Protein AF-A0A6G3MHJ4-F1 (afdb_monomer)

Sequence (304 aa):
NLSNKHTENNSSYHHCDAHMFEIYQQKALYDAIDDGGKEDLFKFKSSFAEFDFLAFSKSVQCFAFLINNQPSNLTYLNILPCVHALTTFSERIFYLSQTFLSSHNLTTQKTVSHMNRDPNNYSKIPDLKQLEIHTNILLELMFSLFCHSSIVLINYVKSQNLQILTNQETTSLLWHSCWSHLLKRIVVFVIDFRRHIRLSCMHFIERALRIRDIQVMPMIEWFACFQRILLPMLKLLITNSPPINISELDETKTRSLALVSKLFLQNLSEISKHQCFSELWKTILDIIGKYHSSKSTDVLQEAL

Secondary structure (DSSP, 8-state):
----SSSSSHHHHHHHHHHHHHHHHHHHHHHHHS-TT---TT---S------HHHHHHHHHHHHHHHHS-TTT--HHHHHHHHHHHHHHHHHHHHHHHHHHHHHHHHTSS--------TT-TTSSPPHHHHHHHHHHHHHHHHHHHHHHHHHHHHHHHHTT-TT--HHHHHHHHIIIIIHHHHHHHHHGGG-SSHHHHHHHHHHHHHHTT-HHHHTS-HHHHHHHIIIIIHHHHHHHHH---TT-HHHHHHHHHHHHHHHHHHHHHTHHHHTTSTTHHHHHHHHHHHHHHHHHHHHHHHHHHT-

pLDDT: mean 75.59, std 20.37, range [29.27, 98.31]

InterPro domains:
  IPR056604 GBF1-like, tetratricopeptide repeats domain [PF23325] (179-303)

Structure (mmCIF, N/CA/C/O backbone):
data_AF-A0A6G3MHJ4-F1
#
_entry.id   AF-A0A6G3MHJ4-F1
#
loop_
_atom_site.group_PDB
_atom_site.id
_atom_site.type_symbol
_atom_site.label_atom_id
_atom_site.label_alt_id
_atom_site.label_comp_id
_atom_site.label_asym_id
_atom_site.label_entity_id
_atom_site.label_seq_id
_atom_site.pdbx_PDB_ins_code
_atom_site.Cartn_x
_atom_site.Cartn_y
_atom_site.Cartn_z
_atom_site.occupancy
_atom_site.B_iso_or_equiv
_atom_site.auth_seq_id
_atom_site.auth_comp_id
_atom_site.auth_asym_id
_atom_site.auth_atom_id
_atom_site.pdbx_PDB_model_num
ATOM 1 N N . ASN A 1 1 ? -47.872 26.932 33.500 1.00 39.00 1 ASN A N 1
ATOM 2 C CA . ASN A 1 1 ? -46.432 27.037 33.160 1.00 39.00 1 ASN A CA 1
ATOM 3 C C . ASN A 1 1 ? -45.775 25.671 32.983 1.00 39.00 1 ASN A C 1
ATOM 5 O O . ASN A 1 1 ? -44.793 25.373 33.646 1.00 39.00 1 ASN A O 1
ATOM 9 N N . LEU A 1 2 ? -46.300 24.851 32.071 1.00 39.06 2 LEU A N 1
ATOM 10 C CA . LEU A 1 2 ? -45.687 23.597 31.622 1.00 39.06 2 LEU A CA 1
ATOM 11 C C . LEU A 1 2 ? -45.810 23.561 30.095 1.00 39.06 2 LEU A C 1
ATOM 13 O O . LEU A 1 2 ? -46.722 22.965 29.542 1.00 39.06 2 LEU A O 1
ATOM 17 N N . SER A 1 3 ? -44.943 24.312 29.429 1.00 37.09 3 SER A N 1
ATOM 18 C CA . SER A 1 3 ? -44.670 24.210 27.996 1.00 37.09 3 SER A CA 1
ATOM 19 C C . SER A 1 3 ? -43.341 24.913 27.759 1.00 37.09 3 SER A C 1
ATOM 21 O O . SER A 1 3 ? -43.201 26.050 28.197 1.00 37.09 3 SER A O 1
ATOM 23 N N . ASN A 1 4 ? -42.410 24.234 27.084 1.00 35.16 4 ASN A N 1
ATOM 24 C CA . ASN A 1 4 ? -41.101 24.703 26.581 1.00 35.16 4 ASN A CA 1
ATOM 25 C C . ASN A 1 4 ? -39.872 24.103 27.281 1.00 35.16 4 ASN A C 1
ATOM 27 O O . ASN A 1 4 ? -39.035 24.827 27.809 1.00 35.16 4 ASN A O 1
ATOM 31 N N . LYS A 1 5 ? -39.720 22.772 27.233 1.00 36.56 5 LYS A N 1
ATOM 32 C CA . LYS A 1 5 ? -38.415 22.120 27.479 1.00 36.56 5 LYS A CA 1
ATOM 33 C C . LYS A 1 5 ? -38.054 20.976 26.518 1.00 36.56 5 LYS A C 1
ATOM 35 O O . LYS A 1 5 ? -37.108 20.250 26.789 1.00 36.56 5 LYS A O 1
ATOM 40 N N . HIS A 1 6 ? -38.758 20.817 25.392 1.00 33.91 6 HIS A N 1
ATOM 41 C CA . HIS A 1 6 ? -38.572 19.655 24.505 1.00 33.91 6 HIS A CA 1
ATOM 42 C C . HIS A 1 6 ? -38.017 19.933 23.099 1.00 33.91 6 HIS A C 1
ATOM 44 O O . HIS A 1 6 ? -37.936 19.002 22.307 1.00 33.91 6 HIS A O 1
ATOM 50 N N . THR A 1 7 ? -37.582 21.151 22.767 1.00 34.59 7 THR A N 1
ATOM 51 C CA . THR A 1 7 ? -37.222 21.486 21.372 1.00 34.59 7 THR A CA 1
ATOM 52 C C . THR A 1 7 ? -35.735 21.699 21.079 1.00 34.59 7 THR A C 1
ATOM 54 O O . THR A 1 7 ? -35.387 21.791 19.909 1.00 34.59 7 THR A O 1
ATOM 57 N N . GLU A 1 8 ? -34.834 21.713 22.067 1.00 33.72 8 GLU A N 1
ATOM 58 C CA . GLU A 1 8 ? -33.412 22.038 21.810 1.00 33.72 8 GLU A CA 1
ATOM 59 C C . GLU A 1 8 ? -32.472 20.830 21.658 1.00 33.72 8 GLU A C 1
ATOM 61 O O . GLU A 1 8 ? -31.369 20.986 21.147 1.00 33.72 8 GLU A O 1
ATOM 66 N N . ASN A 1 9 ? -32.905 19.608 21.988 1.00 31.66 9 ASN A N 1
ATOM 67 C CA . ASN A 1 9 ? -32.035 18.426 21.891 1.00 31.66 9 ASN A CA 1
ATOM 68 C C . ASN A 1 9 ? -32.090 17.680 20.546 1.00 31.66 9 ASN A C 1
ATOM 70 O O . ASN A 1 9 ? -31.257 16.811 20.340 1.00 31.66 9 ASN A O 1
ATOM 74 N N . ASN A 1 10 ? -32.996 18.000 19.615 1.00 29.27 10 ASN A N 1
ATOM 75 C CA . ASN A 1 10 ? -33.109 17.256 18.345 1.00 29.27 10 ASN A CA 1
ATOM 76 C C . ASN A 1 10 ? -32.299 17.847 17.174 1.00 29.27 10 ASN A C 1
ATOM 78 O O . ASN A 1 10 ? -32.069 17.144 16.193 1.00 29.27 10 ASN A O 1
ATOM 82 N N . SER A 1 11 ? -31.832 19.101 17.240 1.00 33.72 11 SER A N 1
ATOM 83 C CA . SER A 1 11 ? -31.082 19.708 16.122 1.00 33.72 11 SER A CA 1
ATOM 84 C C . SER A 1 11 ? -29.606 19.286 16.080 1.00 33.72 11 SER A C 1
ATOM 86 O O . SER A 1 11 ? -29.035 19.162 14.999 1.00 33.72 11 SER A O 1
ATOM 88 N N . SER A 1 12 ? -28.999 19.000 17.238 1.00 33.72 12 SER A N 1
ATOM 89 C CA . SER A 1 12 ? -27.602 18.554 17.346 1.00 33.72 12 SER A CA 1
ATOM 90 C C . SER A 1 12 ? -27.390 17.129 16.821 1.00 33.72 12 SER A C 1
ATOM 92 O O . SER A 1 12 ? -26.375 16.878 16.172 1.00 33.72 12 SER A O 1
ATOM 94 N N . TYR A 1 13 ? -28.351 16.221 17.033 1.00 29.53 13 TYR A N 1
ATOM 95 C CA . TYR A 1 13 ? -28.289 14.852 16.503 1.00 29.53 13 TYR A CA 1
ATOM 96 C C . TYR A 1 13 ? -28.436 14.830 14.976 1.00 29.53 13 TYR A C 1
ATOM 98 O O . TYR A 1 13 ? -27.637 14.193 14.296 1.00 29.53 13 TYR A O 1
ATOM 106 N N . HIS A 1 14 ? -29.365 15.616 14.417 1.00 33.41 14 HIS A N 1
ATOM 107 C CA . HIS A 1 14 ? -29.540 15.708 12.963 1.00 33.41 14 HIS A CA 1
ATOM 108 C C . HIS A 1 14 ? -28.345 16.339 12.227 1.00 33.41 14 HIS A C 1
ATOM 110 O O . HIS A 1 14 ? -28.104 16.013 11.067 1.00 33.41 14 HIS A O 1
ATOM 116 N N . HIS A 1 15 ? -27.576 17.218 12.877 1.00 34.91 15 HIS A N 1
ATOM 117 C CA . HIS A 1 15 ? -26.395 17.836 12.266 1.00 34.91 15 HIS A CA 1
ATOM 118 C C . HIS A 1 15 ? -25.150 16.927 12.315 1.00 34.91 15 HIS A C 1
ATOM 120 O O . HIS A 1 15 ? -24.386 16.884 11.351 1.00 34.91 15 HIS A O 1
ATOM 126 N N . CYS A 1 16 ? -24.983 16.140 13.389 1.00 36.53 16 CYS A N 1
ATOM 127 C CA . CYS A 1 16 ? -23.972 15.074 13.464 1.00 36.53 16 CYS A CA 1
ATOM 128 C C . CYS A 1 16 ? -24.221 13.973 12.423 1.00 36.53 16 CYS A C 1
ATOM 130 O O . CYS A 1 16 ? -23.279 13.543 11.754 1.00 36.53 16 CYS A O 1
ATOM 132 N N . ASP A 1 17 ? -25.483 13.577 12.235 1.00 42.19 17 ASP A N 1
ATOM 133 C CA . ASP A 1 17 ? -25.868 12.630 11.188 1.00 42.19 17 ASP A CA 1
ATOM 134 C C . ASP A 1 17 ? -25.562 13.178 9.791 1.00 42.19 17 ASP A C 1
ATOM 136 O O . ASP A 1 17 ? -25.073 12.429 8.958 1.00 42.19 17 ASP A O 1
ATOM 140 N N . ALA A 1 18 ? -25.760 14.475 9.529 1.00 44.66 18 ALA A N 1
ATOM 141 C CA . ALA A 1 18 ? -25.489 15.080 8.221 1.00 44.66 18 ALA A CA 1
ATOM 142 C C . ALA A 1 18 ? -23.992 15.115 7.844 1.00 44.66 18 ALA A C 1
ATOM 144 O O . ALA A 1 18 ? -23.651 14.874 6.688 1.00 44.66 18 ALA A O 1
ATOM 145 N N . HIS A 1 19 ? -23.084 15.365 8.795 1.00 46.72 19 HIS A N 1
ATOM 146 C CA . HIS A 1 19 ? -21.638 15.398 8.523 1.00 46.72 19 HIS A CA 1
ATOM 147 C C . HIS A 1 19 ? -20.991 14.009 8.506 1.00 46.72 19 HIS A C 1
ATOM 149 O O . HIS A 1 19 ? -20.116 13.741 7.680 1.00 46.72 19 HIS A O 1
ATOM 155 N N . MET A 1 20 ? -21.455 13.086 9.355 1.00 45.41 20 MET A N 1
ATOM 156 C CA . MET A 1 20 ? -21.118 11.671 9.186 1.00 45.41 20 MET A CA 1
ATOM 157 C C . MET A 1 20 ? -21.678 11.150 7.864 1.00 45.41 20 MET A C 1
ATOM 159 O O . MET A 1 20 ? -20.984 10.419 7.170 1.00 45.41 20 MET A O 1
ATOM 163 N N . PHE A 1 21 ? -22.871 11.585 7.456 1.00 45.31 21 PHE A N 1
ATOM 164 C CA . PHE A 1 21 ? -23.426 11.315 6.135 1.00 45.31 21 PHE A CA 1
ATOM 165 C C . PHE A 1 21 ? -22.598 11.944 5.010 1.00 45.31 21 PHE A C 1
ATOM 167 O O . PHE A 1 21 ? -22.461 11.298 3.987 1.00 45.31 21 PHE A O 1
ATOM 174 N N . GLU A 1 22 ? -21.964 13.110 5.178 1.00 50.81 22 GLU A N 1
ATOM 175 C CA . GLU A 1 22 ? -20.986 13.643 4.210 1.00 50.81 22 GLU A CA 1
ATOM 176 C C . GLU A 1 22 ? -19.711 12.797 4.134 1.00 50.81 22 GLU A C 1
ATOM 178 O O . GLU A 1 22 ? -19.238 12.524 3.037 1.00 50.81 22 GLU A O 1
ATOM 183 N N . ILE A 1 23 ? -19.164 12.328 5.260 1.00 50.03 23 ILE A N 1
ATOM 184 C CA . ILE A 1 23 ? -18.010 11.409 5.262 1.00 50.03 23 ILE A CA 1
ATOM 185 C C . ILE A 1 23 ? -18.396 10.062 4.651 1.00 50.03 23 ILE A C 1
ATOM 187 O O . ILE A 1 23 ? -17.632 9.507 3.866 1.00 50.03 23 ILE A O 1
ATOM 191 N N . TYR A 1 24 ? -19.583 9.547 4.967 1.00 46.41 24 TYR A N 1
ATOM 192 C CA . TYR A 1 24 ? -20.130 8.330 4.379 1.00 46.41 24 TYR A CA 1
ATOM 193 C C . TYR A 1 24 ? -20.544 8.522 2.918 1.00 46.41 24 TYR A C 1
ATOM 195 O O . TYR A 1 24 ? -20.458 7.562 2.168 1.00 46.41 24 TYR A O 1
ATOM 203 N N . GLN A 1 25 ? -20.929 9.723 2.478 1.00 48.75 25 GLN A N 1
ATOM 204 C CA . GLN A 1 25 ? -21.186 10.055 1.074 1.00 48.75 25 GLN A CA 1
ATOM 205 C C . GLN A 1 25 ? -19.888 10.221 0.301 1.00 48.75 25 GLN A C 1
ATOM 207 O O . GLN A 1 25 ? -19.806 9.744 -0.819 1.00 48.75 25 GLN A O 1
ATOM 212 N N . GLN A 1 26 ? -18.866 10.855 0.877 1.00 45.91 26 GLN A N 1
ATOM 213 C CA . GLN A 1 26 ? -17.534 10.905 0.284 1.00 45.91 26 GLN A CA 1
ATOM 214 C C . GLN A 1 26 ? -16.958 9.495 0.208 1.00 45.91 26 GLN A C 1
ATOM 216 O O . GLN A 1 26 ? -16.475 9.107 -0.846 1.00 45.91 26 GLN A O 1
ATOM 221 N N . LYS A 1 27 ? -17.102 8.690 1.267 1.00 49.12 27 LYS A N 1
ATOM 222 C CA . LYS A 1 27 ? -16.805 7.256 1.249 1.00 49.12 27 LYS A CA 1
ATOM 223 C C . LYS A 1 27 ? -17.620 6.532 0.179 1.00 49.12 27 LYS A C 1
ATOM 225 O O . LYS A 1 27 ? -17.023 5.805 -0.583 1.00 49.12 27 LYS A O 1
ATOM 230 N N . ALA A 1 28 ? -18.927 6.753 0.058 1.00 44.00 28 ALA A N 1
ATOM 231 C CA . ALA A 1 28 ? -19.766 6.113 -0.957 1.00 44.00 28 ALA A CA 1
ATOM 232 C C . ALA A 1 28 ? -19.414 6.568 -2.381 1.00 44.00 28 ALA A C 1
ATOM 234 O O . ALA A 1 28 ? -19.513 5.781 -3.310 1.00 44.00 28 ALA A O 1
ATOM 235 N N . LEU A 1 29 ? -18.969 7.813 -2.559 1.00 42.59 29 LEU A N 1
ATOM 236 C CA . LEU A 1 29 ? -18.428 8.331 -3.812 1.00 42.59 29 LEU A CA 1
ATOM 237 C C . LEU A 1 29 ? -17.083 7.660 -4.125 1.00 42.59 29 LEU A C 1
ATOM 239 O O . LEU A 1 29 ? -16.838 7.307 -5.271 1.00 42.59 29 LEU A O 1
ATOM 243 N N . TYR A 1 30 ? -16.240 7.428 -3.114 1.00 46.59 30 TYR A N 1
ATOM 244 C CA . TYR A 1 30 ? -14.980 6.695 -3.250 1.00 46.59 30 TYR A CA 1
ATOM 245 C C . TYR A 1 30 ? -15.184 5.199 -3.498 1.00 46.59 30 TYR A C 1
ATOM 247 O O . TYR A 1 30 ? -14.573 4.675 -4.418 1.00 46.59 30 TYR A O 1
ATOM 255 N N . ASP A 1 31 ? -16.101 4.552 -2.785 1.00 42.88 31 ASP A N 1
ATOM 256 C CA . ASP A 1 31 ? -16.540 3.166 -2.970 1.00 42.88 31 ASP A CA 1
ATOM 257 C C . ASP A 1 31 ? -17.319 2.988 -4.297 1.00 42.88 31 ASP A C 1
ATOM 259 O O . ASP A 1 31 ? -17.436 1.877 -4.803 1.00 42.88 31 ASP A O 1
ATOM 263 N N . ALA A 1 32 ? -17.865 4.063 -4.885 1.00 39.94 32 ALA A N 1
ATOM 264 C CA . ALA A 1 32 ? -18.464 4.058 -6.227 1.00 39.94 32 ALA A CA 1
ATOM 265 C C . ALA A 1 32 ? -17.434 4.303 -7.344 1.00 39.94 32 ALA A C 1
ATOM 267 O O . ALA A 1 32 ? -17.670 3.920 -8.489 1.00 39.94 32 ALA A O 1
ATOM 268 N N . ILE A 1 33 ? -16.303 4.946 -7.031 1.00 43.47 33 ILE A N 1
ATOM 269 C CA . ILE A 1 33 ? -15.146 5.085 -7.929 1.00 43.47 33 ILE A CA 1
ATOM 270 C C . ILE A 1 33 ? -14.263 3.823 -7.872 1.00 43.47 33 ILE A C 1
ATOM 272 O O . ILE A 1 33 ? -13.674 3.447 -8.888 1.00 43.47 33 ILE A O 1
ATOM 276 N N . ASP A 1 34 ? -14.178 3.169 -6.711 1.00 46.34 34 ASP A N 1
ATOM 277 C CA . ASP A 1 34 ? -13.537 1.871 -6.484 1.00 46.34 34 ASP A CA 1
ATOM 278 C C . ASP A 1 34 ? -14.581 0.765 -6.717 1.00 46.34 34 ASP A C 1
ATOM 280 O O . ASP A 1 34 ? -15.221 0.316 -5.774 1.00 46.34 34 ASP A O 1
ATOM 284 N N . ASP A 1 35 ? -14.801 0.390 -7.992 1.00 41.59 35 ASP A N 1
ATOM 285 C CA . ASP A 1 35 ? -15.712 -0.679 -8.460 1.00 41.59 35 ASP A CA 1
ATOM 286 C C . ASP A 1 35 ? -15.908 -1.776 -7.393 1.00 41.59 35 ASP A C 1
ATOM 288 O O . ASP A 1 35 ? -15.064 -2.661 -7.214 1.00 41.59 35 ASP A O 1
ATOM 292 N N . GLY A 1 36 ? -17.033 -1.700 -6.680 1.00 37.16 36 GLY A N 1
ATOM 293 C CA . GLY A 1 36 ? -17.287 -2.458 -5.465 1.00 37.16 36 GLY A CA 1
ATOM 294 C C . GLY A 1 36 ? -16.831 -3.921 -5.490 1.00 37.16 36 GLY A C 1
ATOM 295 O O . GLY A 1 36 ? -17.191 -4.721 -6.354 1.00 37.16 36 GLY A O 1
ATOM 296 N N . GLY A 1 37 ? -16.090 -4.300 -4.450 1.00 42.91 37 GLY A N 1
ATOM 297 C CA . GLY A 1 37 ? -16.089 -5.657 -3.902 1.00 42.91 37 GLY A CA 1
ATOM 298 C C . GLY A 1 37 ? -15.377 -6.761 -4.693 1.00 42.91 37 GLY A C 1
ATOM 299 O O . GLY A 1 37 ? -15.313 -7.882 -4.187 1.00 42.91 37 GLY A O 1
ATOM 300 N N . LYS A 1 38 ? -14.800 -6.494 -5.871 1.00 42.28 38 LYS A N 1
ATOM 301 C CA . LYS A 1 38 ? -13.937 -7.451 -6.592 1.00 42.28 38 LYS A CA 1
ATOM 302 C C . LYS A 1 38 ? -12.610 -6.799 -6.955 1.00 42.28 38 LYS A C 1
ATOM 304 O O . LYS A 1 38 ? -12.382 -6.345 -8.069 1.00 42.28 38 LYS A O 1
ATOM 309 N N . GLU A 1 39 ? -11.754 -6.753 -5.947 1.00 48.72 39 GLU A N 1
ATOM 310 C CA . GLU A 1 39 ? -10.430 -6.155 -5.993 1.00 48.72 39 GLU A CA 1
ATOM 311 C C . GLU A 1 39 ? -9.452 -6.984 -6.832 1.00 48.72 39 GLU A C 1
ATOM 313 O O . GLU A 1 39 ? -8.799 -7.901 -6.334 1.00 48.72 39 GLU A O 1
ATOM 318 N N . ASP A 1 40 ? -9.296 -6.619 -8.101 1.00 56.78 40 ASP A N 1
ATOM 319 C CA . ASP A 1 40 ? -8.023 -6.835 -8.777 1.00 56.78 40 ASP A CA 1
ATOM 320 C C . ASP A 1 40 ? -7.117 -5.655 -8.424 1.00 56.78 40 ASP A C 1
ATOM 322 O O . ASP A 1 40 ? -7.283 -4.550 -8.942 1.00 56.78 40 ASP A O 1
ATOM 326 N N . LEU A 1 41 ? -6.119 -5.904 -7.569 1.00 58.00 41 LEU A N 1
ATOM 327 C CA . LEU A 1 41 ? -5.043 -4.966 -7.196 1.00 58.00 41 LEU A CA 1
ATOM 328 C C . LEU A 1 41 ? -4.354 -4.318 -8.430 1.00 58.00 41 LEU A C 1
ATOM 330 O O . LEU A 1 41 ? -3.656 -3.313 -8.306 1.00 58.00 41 LEU A O 1
ATOM 334 N N . PHE A 1 42 ? -4.584 -4.885 -9.623 1.00 58.28 42 PHE A N 1
ATOM 335 C CA . PHE A 1 42 ? -3.998 -4.532 -10.916 1.00 58.28 42 PHE A CA 1
ATOM 336 C C . PHE A 1 42 ? -5.017 -4.146 -11.992 1.00 58.28 42 PHE A C 1
ATOM 338 O O . PHE A 1 42 ? -4.658 -4.124 -13.170 1.00 58.28 42 PHE A O 1
ATOM 345 N N . LYS A 1 43 ? -6.278 -3.846 -11.656 1.00 59.88 43 LYS A N 1
ATOM 346 C CA . LYS A 1 43 ? -7.201 -3.274 -12.648 1.00 59.88 43 LYS A CA 1
ATOM 347 C C . LYS A 1 43 ? -6.823 -1.810 -12.889 1.00 59.88 43 LYS A C 1
ATOM 349 O O . LYS A 1 43 ? -7.414 -0.891 -12.333 1.00 59.88 43 LYS A O 1
ATOM 354 N N . PHE A 1 44 ? -5.784 -1.608 -13.693 1.00 62.91 44 PHE A N 1
ATOM 355 C CA . PHE A 1 44 ? -5.381 -0.295 -14.175 1.00 62.91 44 PHE A CA 1
ATOM 356 C C . PHE A 1 44 ? -6.402 0.199 -15.199 1.00 62.91 44 PHE A C 1
ATOM 358 O O . PHE A 1 44 ? -6.874 -0.578 -16.036 1.00 62.91 44 PHE A O 1
ATOM 365 N N . LYS A 1 45 ? -6.726 1.494 -15.183 1.00 62.88 45 LYS A N 1
ATOM 366 C CA . LYS A 1 45 ? -7.518 2.094 -16.262 1.00 62.88 45 LYS A CA 1
ATOM 367 C C . LYS A 1 45 ? -6.757 1.914 -17.579 1.00 62.88 45 LYS A C 1
ATOM 369 O O . LYS A 1 45 ? -5.662 2.434 -17.760 1.00 62.88 45 LYS A O 1
ATOM 374 N N . SER A 1 46 ? -7.342 1.164 -18.512 1.00 52.62 46 SER A N 1
ATOM 375 C CA . SER A 1 46 ? -6.741 0.859 -19.821 1.00 52.62 46 SER A CA 1
ATOM 376 C C . SER A 1 46 ? -6.649 2.081 -20.739 1.00 52.62 46 SER A C 1
ATOM 378 O O . SER A 1 46 ? -5.837 2.110 -21.660 1.00 52.62 46 SER A O 1
ATOM 380 N N . SER A 1 47 ? -7.455 3.108 -20.467 1.00 52.62 47 SER A N 1
ATOM 381 C CA . SER A 1 47 ? -7.472 4.374 -21.187 1.00 52.62 47 SER A CA 1
ATOM 382 C C . SER A 1 47 ? -7.262 5.516 -20.207 1.00 52.62 47 SER A C 1
ATOM 384 O O . SER A 1 47 ? -8.132 5.834 -19.396 1.00 52.62 47 SER A O 1
ATOM 386 N N . PHE A 1 48 ? -6.108 6.158 -20.314 1.00 59.34 48 PHE A N 1
ATOM 387 C CA . PHE A 1 48 ? -5.872 7.456 -19.707 1.00 59.34 48 PHE A CA 1
ATOM 388 C C . PHE A 1 48 ? -5.937 8.508 -20.812 1.00 59.34 48 PHE A C 1
ATOM 390 O O . PHE A 1 48 ? -5.429 8.276 -21.910 1.00 59.34 48 PHE A O 1
ATOM 397 N N . ALA A 1 49 ? -6.523 9.665 -20.504 1.00 59.47 49 ALA A N 1
ATOM 398 C CA . ALA A 1 49 ? -6.423 10.849 -21.353 1.00 59.47 49 ALA A CA 1
ATOM 399 C C . ALA A 1 49 ? -4.947 11.229 -21.609 1.00 59.47 49 ALA A C 1
ATOM 401 O O . ALA A 1 49 ? -4.027 10.673 -20.988 1.00 59.47 49 ALA A O 1
ATOM 402 N N . GLU A 1 50 ? -4.719 12.180 -22.522 1.00 67.12 50 GLU A N 1
ATOM 403 C CA . GLU A 1 50 ? -3.386 12.740 -22.764 1.00 67.12 50 GLU A CA 1
ATOM 404 C C . GLU A 1 50 ? -2.688 13.061 -21.435 1.00 67.12 50 GLU A C 1
ATOM 406 O O . GLU A 1 50 ? -3.236 13.739 -20.566 1.00 67.12 50 GLU A O 1
ATOM 411 N N . PHE A 1 51 ? -1.490 12.505 -21.250 1.00 77.12 51 PHE A N 1
ATOM 412 C CA . PHE A 1 51 ? -0.732 12.687 -20.022 1.00 77.12 51 PHE A CA 1
ATOM 413 C C . PHE A 1 51 ? 0.220 13.859 -20.173 1.00 77.12 51 PHE A C 1
ATOM 415 O O . PHE A 1 51 ? 1.228 13.769 -20.873 1.00 77.12 51 PHE A O 1
ATOM 422 N N . ASP A 1 52 ? -0.110 14.947 -19.490 1.00 85.56 52 ASP A N 1
ATOM 423 C CA . ASP A 1 52 ? 0.775 16.089 -19.338 1.00 85.56 52 ASP A CA 1
ATOM 424 C C . ASP A 1 52 ? 1.710 15.855 -18.144 1.00 85.56 52 ASP A C 1
ATOM 426 O O . ASP A 1 52 ? 1.332 16.014 -16.978 1.00 85.56 52 ASP A O 1
ATOM 430 N N . PHE A 1 53 ? 2.949 15.456 -18.444 1.00 87.25 53 PHE A N 1
ATOM 431 C CA . PHE A 1 53 ? 3.958 15.212 -17.418 1.00 87.25 53 PHE A CA 1
ATOM 432 C C . PHE A 1 53 ? 4.352 16.482 -16.653 1.00 87.25 53 PHE A C 1
ATOM 434 O O . PHE A 1 53 ? 4.680 16.404 -15.468 1.00 87.25 53 PHE A O 1
ATOM 441 N N . LEU A 1 54 ? 4.305 17.655 -17.292 1.00 87.50 54 LEU A N 1
ATOM 442 C CA . LEU A 1 54 ? 4.644 18.913 -16.633 1.00 87.50 54 LEU A CA 1
ATOM 443 C C . LEU A 1 54 ? 3.566 19.285 -15.615 1.00 87.50 54 LEU A C 1
ATOM 445 O O . LEU A 1 54 ? 3.899 19.600 -14.469 1.00 87.50 54 LEU A O 1
ATOM 449 N N . ALA A 1 55 ? 2.292 19.193 -16.005 1.00 89.00 55 ALA A N 1
ATOM 450 C CA . ALA A 1 55 ? 1.173 19.396 -15.090 1.00 89.00 55 ALA A CA 1
ATOM 451 C C . ALA A 1 55 ? 1.239 18.405 -13.919 1.00 89.00 55 ALA A C 1
ATOM 453 O O . ALA A 1 55 ? 1.190 18.821 -12.764 1.00 89.00 55 ALA A O 1
ATOM 454 N N . PHE A 1 56 ? 1.470 17.120 -14.206 1.00 91.25 56 PHE A N 1
ATOM 455 C CA . PHE A 1 56 ? 1.679 16.089 -13.191 1.00 91.25 56 PHE A CA 1
ATOM 456 C C . PHE A 1 56 ? 2.819 16.442 -12.223 1.00 91.25 56 PHE A C 1
ATOM 458 O O . PHE A 1 56 ? 2.626 16.424 -11.007 1.00 91.25 56 PHE A O 1
ATOM 465 N N . SER A 1 57 ? 3.995 16.810 -12.739 1.00 91.44 57 SER A N 1
ATOM 466 C CA . SER A 1 57 ? 5.164 17.155 -11.923 1.00 91.44 57 SER A CA 1
ATOM 467 C C . SER A 1 57 ? 4.878 18.343 -11.001 1.00 91.44 57 SER A C 1
ATOM 469 O O . SER A 1 57 ? 5.200 18.313 -9.810 1.00 91.44 57 SER A O 1
ATOM 471 N N . LYS A 1 58 ? 4.194 19.370 -11.520 1.00 91.44 58 LYS A N 1
ATOM 472 C CA . LYS A 1 58 ? 3.753 20.526 -10.732 1.00 91.44 58 LYS A CA 1
ATOM 473 C C . LYS A 1 58 ? 2.723 20.143 -9.673 1.00 91.44 58 LYS A C 1
ATOM 475 O O . LYS A 1 58 ? 2.863 20.570 -8.530 1.00 91.44 58 LYS A O 1
ATOM 480 N N . SER A 1 59 ? 1.754 19.289 -9.995 1.00 93.88 59 SER A N 1
ATOM 481 C CA . SER A 1 59 ? 0.791 18.787 -9.011 1.00 93.88 59 SER A CA 1
ATOM 482 C C . SER A 1 59 ? 1.474 18.003 -7.888 1.00 93.88 59 SER A C 1
ATOM 484 O O . SER A 1 59 ? 1.154 18.213 -6.721 1.00 93.88 59 SER A O 1
ATOM 486 N N . VAL A 1 60 ? 2.456 17.152 -8.204 1.00 94.00 60 VAL A N 1
ATOM 487 C CA . VAL A 1 60 ? 3.234 16.409 -7.196 1.00 94.00 60 VAL A CA 1
ATOM 488 C C . VAL A 1 60 ? 3.993 17.361 -6.262 1.00 94.00 60 VAL A C 1
ATOM 490 O O . VAL A 1 60 ? 3.998 17.147 -5.050 1.00 94.00 60 VAL A O 1
ATOM 493 N N . GLN A 1 61 ? 4.565 18.452 -6.784 1.00 90.94 61 GLN A N 1
ATOM 494 C CA . GLN A 1 61 ? 5.200 19.493 -5.961 1.00 90.94 61 GLN A CA 1
ATOM 495 C C . GLN A 1 61 ? 4.196 20.176 -5.019 1.00 90.94 61 GLN A C 1
ATOM 497 O O . GLN A 1 61 ? 4.509 20.403 -3.849 1.00 90.94 61 GLN A O 1
ATOM 502 N N . CYS A 1 62 ? 2.977 20.458 -5.490 1.00 92.00 62 CYS A N 1
ATOM 503 C CA . CYS A 1 62 ? 1.911 20.999 -4.646 1.00 92.00 62 CYS A CA 1
ATOM 504 C C . CYS A 1 62 ? 1.529 20.031 -3.517 1.00 92.00 62 CYS A C 1
ATOM 506 O O . CYS A 1 62 ? 1.394 20.462 -2.373 1.00 92.00 62 CYS A O 1
ATOM 508 N N . PHE A 1 63 ? 1.414 18.729 -3.802 1.00 94.06 63 PHE A N 1
ATOM 509 C CA . PHE A 1 63 ? 1.152 17.724 -2.767 1.00 94.06 63 PHE A CA 1
ATOM 510 C C . PHE A 1 63 ? 2.301 17.600 -1.769 1.00 94.06 63 PHE A C 1
ATOM 512 O O . PHE A 1 63 ? 2.048 17.477 -0.574 1.00 94.06 63 PHE A O 1
ATOM 519 N N . ALA A 1 64 ? 3.554 17.701 -2.216 1.00 92.62 64 ALA A N 1
ATOM 520 C CA . ALA A 1 64 ? 4.696 17.725 -1.308 1.00 92.62 64 ALA A CA 1
ATOM 521 C C . ALA A 1 64 ? 4.643 18.911 -0.343 1.00 92.62 64 ALA A C 1
ATOM 523 O O . ALA A 1 64 ? 4.846 18.735 0.857 1.00 92.62 64 ALA A O 1
ATOM 524 N N . PHE A 1 65 ? 4.284 20.095 -0.838 1.00 90.31 65 PHE A N 1
ATOM 525 C CA . PHE A 1 65 ? 4.072 21.257 0.018 1.00 90.31 65 PHE A CA 1
ATOM 526 C C . PHE A 1 65 ? 2.902 21.056 0.998 1.00 90.31 65 PHE A C 1
ATOM 528 O O . PHE A 1 65 ? 3.029 21.355 2.185 1.00 90.31 65 PHE A O 1
ATOM 535 N N . LEU A 1 66 ? 1.779 20.523 0.512 1.00 91.06 66 LEU A N 1
ATOM 536 C CA . LEU A 1 66 ? 0.565 20.287 1.296 1.00 91.06 66 LEU A CA 1
ATOM 537 C C . LEU A 1 66 ? 0.779 19.266 2.424 1.00 91.06 66 LEU A C 1
ATOM 539 O O . LEU A 1 66 ? 0.291 19.473 3.530 1.00 91.06 66 LEU A O 1
ATOM 543 N N . ILE A 1 67 ? 1.502 18.180 2.143 1.00 91.00 67 ILE A N 1
ATOM 544 C CA . ILE A 1 67 ? 1.617 17.022 3.038 1.00 91.00 67 ILE A CA 1
ATOM 545 C C . ILE A 1 67 ? 2.831 17.135 3.970 1.00 91.00 67 ILE A C 1
ATOM 547 O O . ILE A 1 67 ? 2.731 16.741 5.129 1.00 91.00 67 ILE A O 1
ATOM 551 N N . ASN A 1 68 ? 3.971 17.660 3.499 1.00 86.62 68 ASN A N 1
ATOM 552 C CA . ASN A 1 68 ? 5.227 17.601 4.260 1.00 86.62 68 ASN A CA 1
ATOM 553 C C . ASN A 1 68 ? 5.596 18.904 4.983 1.00 86.62 68 ASN A C 1
ATOM 555 O O . ASN A 1 68 ? 6.315 18.843 5.977 1.00 86.62 68 ASN A O 1
ATOM 559 N N . ASN A 1 69 ? 5.147 20.076 4.516 1.00 71.50 69 ASN A N 1
ATOM 560 C CA . ASN A 1 69 ? 5.707 21.339 5.013 1.00 71.50 69 ASN A CA 1
ATOM 561 C C . ASN A 1 69 ? 4.970 21.943 6.218 1.00 71.50 69 ASN A C 1
ATOM 563 O O . ASN A 1 69 ? 5.622 22.645 6.988 1.00 71.50 69 ASN A O 1
ATOM 567 N N . GLN A 1 70 ? 3.667 21.689 6.424 1.00 69.00 70 GLN A N 1
ATOM 568 C CA . GLN A 1 70 ? 2.960 22.117 7.645 1.00 69.00 70 GLN A CA 1
ATOM 569 C C . GLN A 1 70 ? 1.793 21.193 8.038 1.00 69.00 70 GLN A C 1
ATOM 571 O O . GLN A 1 70 ? 0.940 20.906 7.196 1.00 69.00 70 GLN A O 1
ATOM 576 N N . PRO A 1 71 ? 1.662 20.819 9.328 1.00 64.81 71 PRO A N 1
ATOM 577 C CA . PRO A 1 71 ? 0.563 19.975 9.805 1.00 64.81 71 PRO A CA 1
ATOM 578 C C . PRO A 1 71 ? -0.817 20.650 9.717 1.00 64.81 71 PRO A C 1
ATOM 580 O O . PRO A 1 71 ? -1.825 19.955 9.712 1.00 64.81 71 PRO A O 1
ATOM 583 N N . SER A 1 72 ? -0.882 21.984 9.620 1.00 74.25 72 SER A N 1
ATOM 584 C CA . SER A 1 72 ? -2.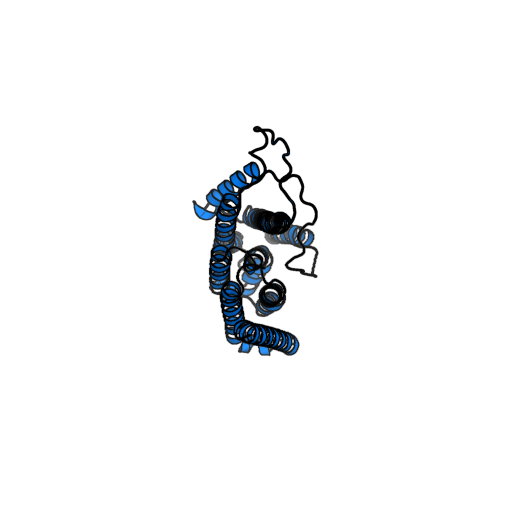129 22.746 9.438 1.00 74.25 72 SER A CA 1
ATOM 585 C C . SER A 1 72 ? -2.696 22.681 8.021 1.00 74.25 72 SER A C 1
ATOM 587 O O . SER A 1 72 ? -3.874 22.971 7.826 1.00 74.25 72 SER A O 1
ATOM 589 N N . ASN A 1 73 ? -1.874 22.334 7.028 1.00 84.88 73 ASN A N 1
ATOM 590 C CA . ASN A 1 73 ? -2.304 22.339 5.632 1.00 84.88 73 ASN A CA 1
ATOM 591 C C . ASN A 1 73 ? -3.161 21.111 5.305 1.00 84.88 73 ASN A C 1
ATOM 593 O O . ASN A 1 73 ? -4.047 21.183 4.452 1.00 84.88 73 ASN A O 1
ATOM 597 N N . LEU A 1 74 ? -2.928 19.990 5.990 1.00 88.88 74 LEU A N 1
ATOM 598 C CA . LEU A 1 74 ? -3.729 18.784 5.841 1.00 88.88 74 LEU A CA 1
ATOM 599 C C . LEU A 1 74 ? -4.928 18.832 6.798 1.00 88.88 74 LEU A C 1
ATOM 601 O O . LEU A 1 74 ? -4.778 18.924 8.013 1.00 88.88 74 LEU A O 1
ATOM 605 N N . THR A 1 75 ? -6.131 18.760 6.240 1.00 88.19 75 THR A N 1
ATOM 606 C CA . THR A 1 75 ? -7.401 18.859 6.969 1.00 88.19 75 THR A CA 1
ATOM 607 C C . THR A 1 75 ? -8.332 17.721 6.562 1.00 88.19 75 THR A C 1
ATOM 609 O O . THR A 1 75 ? -8.121 17.050 5.552 1.00 88.19 75 THR A O 1
ATOM 612 N N . TYR A 1 76 ? -9.403 17.502 7.325 1.00 84.00 76 TYR A N 1
ATOM 613 C CA . TYR A 1 76 ? -10.397 16.477 6.986 1.00 84.00 76 TYR A CA 1
ATOM 614 C C . TYR A 1 76 ? -11.058 16.718 5.613 1.00 84.00 76 TYR A C 1
ATOM 616 O O . TYR A 1 76 ? -11.461 15.763 4.959 1.00 84.00 76 TYR A O 1
ATOM 624 N N . LEU A 1 77 ? -11.109 17.975 5.150 1.00 85.06 77 LEU A N 1
ATOM 625 C CA . LEU A 1 77 ? -11.701 18.357 3.865 1.00 85.06 77 LEU A CA 1
ATOM 626 C C . LEU A 1 77 ? -10.842 17.955 2.664 1.00 85.06 77 LEU A C 1
ATOM 628 O O . LEU A 1 77 ? -11.374 17.697 1.588 1.00 85.06 77 LEU A O 1
ATOM 632 N N . ASN A 1 78 ? -9.516 17.933 2.820 1.00 89.56 78 ASN A N 1
ATOM 633 C CA . ASN A 1 78 ? -8.603 17.683 1.705 1.00 89.56 78 ASN A CA 1
ATOM 634 C C . ASN A 1 78 ? -7.925 16.313 1.759 1.00 89.56 78 ASN A C 1
ATOM 636 O O . ASN A 1 78 ? -7.343 15.901 0.757 1.00 89.56 78 ASN A O 1
ATOM 640 N N . ILE A 1 79 ? -8.041 15.574 2.866 1.00 88.56 79 ILE 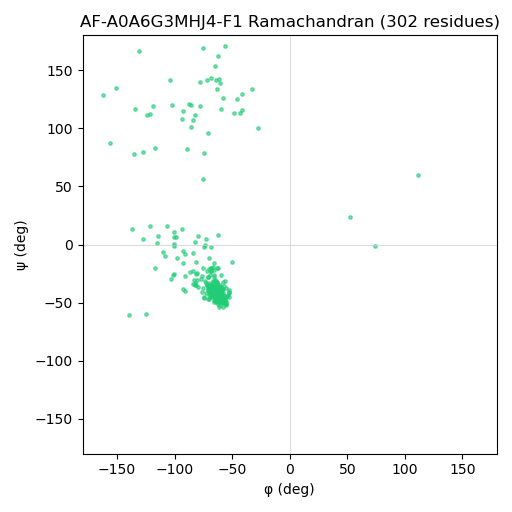A N 1
ATOM 641 C CA . ILE A 1 79 ? -7.338 14.304 3.016 1.00 88.56 79 ILE A CA 1
ATOM 642 C C . ILE A 1 79 ? -7.779 13.247 2.001 1.00 88.56 79 ILE A C 1
ATOM 644 O O . ILE A 1 79 ? -6.929 12.664 1.332 1.00 88.56 79 ILE A O 1
ATOM 648 N N . LEU A 1 80 ? -9.086 13.036 1.823 1.00 87.75 80 LEU A N 1
ATOM 649 C CA . LEU A 1 80 ? -9.587 12.046 0.868 1.00 87.75 80 LEU A CA 1
ATOM 650 C C . LEU A 1 80 ? -9.306 12.456 -0.589 1.00 87.75 80 LEU A C 1
ATOM 652 O O . LEU A 1 80 ? -8.791 11.623 -1.336 1.00 87.75 80 LEU A O 1
ATOM 656 N N . PRO A 1 81 ? -9.507 13.729 -1.000 1.00 89.19 81 PRO A N 1
ATOM 657 C CA . PRO A 1 81 ? -9.015 14.212 -2.293 1.00 89.19 81 PRO A CA 1
ATOM 658 C C . PRO A 1 81 ? -7.517 13.966 -2.526 1.00 89.19 81 PRO A C 1
ATOM 660 O O . PRO A 1 81 ? -7.124 13.587 -3.629 1.00 89.19 81 PRO A O 1
ATOM 663 N N . CYS A 1 82 ? -6.670 14.125 -1.500 1.00 92.75 82 CYS A N 1
ATOM 664 C CA . CYS A 1 82 ? -5.242 13.807 -1.605 1.00 92.75 82 CYS A CA 1
ATOM 665 C C . CYS A 1 82 ? -5.005 12.309 -1.821 1.00 92.75 82 CYS A C 1
ATOM 667 O O . CYS A 1 82 ? -4.198 11.944 -2.675 1.00 92.75 82 CYS A O 1
ATOM 669 N N . VAL A 1 83 ? -5.716 11.440 -1.091 1.00 91.50 83 VAL A N 1
ATOM 670 C CA . VAL A 1 83 ? -5.645 9.982 -1.287 1.00 91.50 83 VAL A CA 1
ATOM 671 C C . VAL A 1 83 ? -6.000 9.639 -2.732 1.00 91.50 83 VAL A C 1
ATOM 673 O O . VAL A 1 83 ? -5.251 8.932 -3.405 1.00 91.50 83 VAL A O 1
ATOM 676 N N . HIS A 1 84 ? -7.091 10.189 -3.258 1.00 88.12 84 HIS A N 1
ATOM 677 C CA . HIS A 1 84 ? -7.513 9.947 -4.635 1.00 88.12 84 HIS A CA 1
ATOM 678 C C . HIS A 1 84 ? -6.493 10.408 -5.678 1.00 88.12 84 HIS A C 1
ATOM 680 O O . HIS A 1 84 ? -6.155 9.673 -6.609 1.00 88.12 84 HIS A O 1
ATOM 686 N N . ALA A 1 85 ? -5.980 11.627 -5.520 1.00 90.88 85 ALA A N 1
ATOM 687 C CA . ALA A 1 85 ? -5.016 12.184 -6.451 1.00 90.88 85 ALA A CA 1
ATOM 688 C C . ALA A 1 85 ? -3.719 11.367 -6.454 1.00 90.88 85 ALA A C 1
ATOM 690 O O . ALA A 1 85 ? -3.259 10.955 -7.517 1.00 90.88 85 ALA A O 1
ATOM 691 N N . LEU A 1 86 ? -3.163 11.055 -5.277 1.00 93.94 86 LEU A N 1
ATOM 692 C CA . LEU A 1 86 ? -1.931 10.271 -5.171 1.00 93.94 86 LEU A CA 1
ATOM 693 C C . LEU A 1 86 ? -2.107 8.829 -5.659 1.00 93.94 86 LEU A C 1
ATOM 695 O O . LEU A 1 86 ? -1.208 8.285 -6.304 1.00 93.94 86 LEU A O 1
ATOM 699 N N . THR A 1 87 ? -3.261 8.206 -5.409 1.00 90.19 87 THR A N 1
ATOM 700 C CA . THR A 1 87 ? -3.551 6.858 -5.923 1.00 90.19 87 THR A CA 1
ATOM 701 C C . THR A 1 87 ? -3.675 6.848 -7.449 1.00 90.19 87 THR A C 1
ATOM 703 O O . THR A 1 87 ? -3.129 5.962 -8.099 1.00 90.19 87 THR A O 1
ATOM 706 N N . THR A 1 88 ? -4.278 7.879 -8.043 1.00 88.25 88 THR A N 1
ATOM 707 C CA . THR A 1 88 ? -4.357 8.044 -9.506 1.00 88.25 88 THR A CA 1
ATOM 708 C C . THR A 1 88 ? -2.987 8.349 -10.127 1.00 88.25 88 THR A C 1
ATOM 710 O O . THR A 1 88 ? -2.621 7.809 -11.171 1.00 88.25 88 THR A O 1
ATOM 713 N N . PHE A 1 89 ? -2.196 9.205 -9.482 1.00 91.69 89 PHE A N 1
ATOM 714 C CA . PHE A 1 89 ? -0.858 9.592 -9.930 1.00 91.69 89 PHE A CA 1
ATOM 715 C C . PHE A 1 89 ? 0.132 8.428 -9.880 1.00 91.69 89 PHE A C 1
ATOM 717 O O . PHE A 1 89 ? 0.897 8.229 -10.826 1.00 91.69 89 PHE A O 1
ATOM 724 N N . SER A 1 90 ? 0.088 7.635 -8.810 1.00 92.50 90 SER A N 1
ATOM 725 C CA . SER A 1 90 ? 0.892 6.416 -8.677 1.00 92.50 90 SER A CA 1
ATOM 726 C C . SER A 1 90 ? 0.490 5.344 -9.690 1.00 92.50 90 SER A C 1
ATOM 728 O O . SER A 1 90 ? 1.355 4.697 -10.275 1.00 92.50 90 SER A O 1
ATOM 730 N N . GLU A 1 91 ? -0.802 5.207 -9.981 1.00 87.44 91 GLU A N 1
ATOM 731 C CA . GLU A 1 91 ? -1.282 4.328 -11.044 1.00 87.44 91 GLU A CA 1
ATOM 732 C C . GLU A 1 91 ? -0.699 4.730 -12.409 1.00 87.44 91 GLU A C 1
ATOM 734 O O . GLU A 1 91 ? -0.152 3.904 -13.148 1.00 87.44 91 GLU A O 1
ATOM 739 N N . ARG A 1 92 ? -0.751 6.030 -12.719 1.00 86.69 92 ARG A N 1
ATOM 740 C CA . ARG A 1 92 ? -0.276 6.555 -13.998 1.00 86.69 92 ARG A CA 1
ATOM 741 C C . ARG A 1 92 ? 1.235 6.430 -14.157 1.00 86.69 92 ARG A C 1
ATOM 743 O O . ARG A 1 92 ? 1.688 6.028 -15.229 1.00 86.69 92 ARG A O 1
ATOM 750 N N . ILE A 1 93 ? 2.013 6.750 -13.120 1.00 90.06 93 ILE A N 1
ATOM 751 C CA . ILE A 1 93 ? 3.474 6.647 -13.193 1.00 90.06 93 ILE A CA 1
ATOM 752 C C . ILE A 1 93 ? 3.928 5.193 -13.314 1.00 90.06 93 ILE A C 1
ATOM 754 O O . ILE A 1 93 ? 4.826 4.907 -14.103 1.00 90.06 93 ILE A O 1
ATOM 758 N N . PHE A 1 94 ? 3.267 4.271 -12.605 1.00 88.25 94 PHE A N 1
ATOM 759 C CA . PHE A 1 94 ? 3.555 2.846 -12.705 1.00 88.25 94 PHE A CA 1
ATOM 760 C C . PHE A 1 94 ? 3.320 2.346 -14.132 1.00 88.25 94 PHE A C 1
ATOM 762 O O . PHE A 1 94 ? 4.205 1.725 -14.718 1.00 88.25 94 PHE A O 1
ATOM 769 N N . TYR A 1 95 ? 2.172 2.682 -14.730 1.00 84.62 95 TYR A N 1
ATOM 770 C CA . TYR A 1 95 ? 1.876 2.319 -16.116 1.00 84.62 95 TYR A CA 1
ATOM 771 C C . TYR A 1 95 ? 2.941 2.847 -17.088 1.00 84.62 95 TYR A C 1
ATOM 773 O O . TYR A 1 95 ? 3.447 2.094 -17.919 1.00 84.62 95 TYR A O 1
ATOM 781 N N . LEU A 1 96 ? 3.339 4.118 -16.956 1.00 85.69 96 LEU A N 1
ATOM 782 C CA . LEU A 1 96 ? 4.397 4.698 -17.787 1.00 85.69 96 LEU A CA 1
ATOM 783 C C . LEU A 1 96 ? 5.702 3.913 -17.638 1.00 85.69 96 LEU A C 1
ATOM 785 O O . LEU A 1 96 ? 6.258 3.466 -18.639 1.00 85.69 96 LEU A O 1
ATOM 789 N N . SER A 1 97 ? 6.135 3.653 -16.406 1.00 84.81 97 SER A N 1
ATOM 790 C CA . SER A 1 97 ? 7.311 2.833 -16.108 1.00 84.81 97 SER A CA 1
ATOM 791 C C . SER A 1 97 ? 7.270 1.452 -16.781 1.00 84.81 97 SER A C 1
ATOM 793 O O . SER A 1 97 ? 8.275 1.034 -17.356 1.00 84.81 97 SER A O 1
ATOM 795 N N . GLN A 1 98 ? 6.117 0.776 -16.804 1.00 79.31 98 GLN A N 1
ATOM 796 C CA . GLN A 1 98 ? 5.966 -0.517 -17.489 1.00 79.31 98 GLN A CA 1
ATOM 797 C C . GLN A 1 98 ? 6.001 -0.396 -19.024 1.00 79.31 98 GLN A C 1
ATOM 799 O O . GLN A 1 98 ? 6.603 -1.227 -19.713 1.00 79.31 98 GLN A O 1
ATOM 804 N N . THR A 1 99 ? 5.410 0.661 -19.591 1.00 79.50 99 THR A N 1
ATOM 805 C CA . THR A 1 99 ? 5.481 0.908 -21.044 1.00 79.50 99 THR A CA 1
ATOM 806 C C . THR A 1 99 ? 6.901 1.225 -21.518 1.00 79.50 99 THR A C 1
ATOM 808 O O . THR A 1 99 ? 7.286 0.794 -22.606 1.00 79.50 99 THR A O 1
ATOM 811 N N . PHE A 1 100 ? 7.710 1.898 -20.691 1.00 79.25 100 PHE A N 1
ATOM 812 C CA . PHE A 1 100 ? 9.130 2.140 -20.967 1.00 79.25 100 PHE A CA 1
ATOM 813 C C . PHE A 1 100 ? 9.948 0.846 -21.045 1.00 79.25 100 PHE A C 1
ATOM 815 O O . PHE A 1 100 ? 10.818 0.721 -21.904 1.00 79.25 100 PHE A O 1
ATOM 822 N N . LEU A 1 101 ? 9.650 -0.139 -20.194 1.00 71.81 101 LEU A N 1
ATOM 823 C CA . LEU A 1 101 ? 10.285 -1.457 -20.268 1.00 71.81 101 LEU A CA 1
ATOM 824 C C . LEU A 1 101 ? 9.905 -2.189 -21.567 1.00 71.81 101 LEU A C 1
ATOM 826 O O . LEU A 1 101 ? 10.758 -2.762 -22.245 1.00 71.81 101 LEU A O 1
ATOM 830 N N . SER A 1 102 ? 8.626 -2.125 -21.944 1.00 69.25 102 SER A N 1
ATOM 831 C CA . SER A 1 102 ? 8.106 -2.791 -23.146 1.00 69.25 102 SER A CA 1
ATOM 832 C C . SER A 1 102 ? 8.712 -2.229 -24.439 1.00 69.25 102 SER A C 1
ATOM 834 O O . SER A 1 102 ? 9.021 -2.987 -25.356 1.00 69.25 102 SER A O 1
ATOM 836 N N . SER A 1 103 ? 8.931 -0.911 -24.517 1.00 65.94 103 SER A N 1
ATOM 837 C CA . SER A 1 103 ? 9.532 -0.267 -25.694 1.00 65.94 103 SER A CA 1
ATOM 838 C C . SER A 1 103 ? 11.032 -0.558 -25.840 1.00 65.94 103 SER A C 1
ATOM 840 O O . SER A 1 103 ? 11.520 -0.747 -26.959 1.00 65.94 103 SER A O 1
ATOM 842 N N . HIS A 1 104 ? 11.763 -0.672 -24.728 1.00 59.16 104 HIS A N 1
ATOM 843 C CA . HIS A 1 104 ? 13.172 -1.067 -24.753 1.00 59.16 104 HIS A CA 1
ATOM 844 C C . HIS A 1 104 ? 13.376 -2.534 -25.159 1.00 59.16 104 HIS A C 1
ATOM 846 O O . HIS A 1 104 ? 14.300 -2.830 -25.912 1.00 59.16 104 HIS A O 1
ATOM 852 N N . ASN A 1 105 ? 12.473 -3.437 -24.770 1.00 50.84 105 ASN A N 1
ATOM 853 C CA . ASN A 1 105 ? 12.529 -4.838 -25.204 1.00 50.84 105 ASN A CA 1
ATOM 854 C C . ASN A 1 105 ? 12.229 -5.027 -26.707 1.00 50.84 105 ASN A C 1
ATOM 856 O O . ASN A 1 105 ? 12.652 -6.017 -27.295 1.00 50.84 105 ASN A O 1
ATOM 860 N N . LEU A 1 106 ? 11.526 -4.086 -27.350 1.00 45.25 106 LEU A N 1
ATOM 861 C CA . LEU A 1 106 ? 11.233 -4.116 -28.792 1.00 45.25 106 LEU A CA 1
ATOM 862 C C . LEU A 1 106 ? 12.368 -3.535 -29.655 1.00 45.25 106 LEU A C 1
ATOM 864 O O . LEU A 1 106 ? 12.480 -3.860 -30.839 1.00 45.25 106 LEU A O 1
ATOM 868 N N . THR A 1 107 ? 13.221 -2.678 -29.087 1.00 44.09 107 THR A N 1
ATOM 869 C CA . THR A 1 107 ? 14.309 -2.004 -29.824 1.00 44.09 107 THR A CA 1
ATOM 870 C C . THR A 1 107 ? 15.581 -2.841 -29.953 1.00 44.09 107 THR A C 1
ATOM 872 O O . THR A 1 107 ? 16.450 -2.496 -30.748 1.00 44.09 107 THR A O 1
ATOM 875 N N . THR A 1 108 ? 15.661 -4.001 -29.299 1.00 41.34 108 THR A N 1
ATOM 876 C CA . THR A 1 108 ? 16.701 -5.014 -29.550 1.00 41.34 108 THR A CA 1
ATOM 877 C C . THR A 1 108 ? 16.404 -5.922 -30.754 1.00 41.34 108 THR A C 1
ATOM 879 O O . THR A 1 108 ? 17.224 -6.781 -31.068 1.00 41.34 108 THR A O 1
ATOM 882 N N . GLN A 1 109 ? 15.294 -5.720 -31.488 1.00 41.47 109 GLN A N 1
ATOM 883 C CA . GLN A 1 109 ? 14.971 -6.504 -32.696 1.00 41.47 109 GLN A CA 1
ATOM 884 C C . GLN A 1 109 ? 14.651 -5.715 -33.977 1.00 41.47 109 GLN A C 1
ATOM 886 O O . GLN A 1 109 ? 14.348 -6.340 -34.993 1.00 41.47 109 GLN A O 1
ATOM 891 N N . LYS A 1 110 ? 14.760 -4.380 -34.023 1.00 33.78 110 LYS A N 1
ATOM 892 C CA . LYS A 1 110 ? 14.608 -3.652 -35.299 1.00 33.78 110 LYS A CA 1
ATOM 893 C C . LYS A 1 110 ? 15.681 -2.591 -35.503 1.00 33.78 110 LYS A C 1
ATOM 895 O O . LYS A 1 110 ? 15.781 -1.612 -34.773 1.00 33.78 110 LYS A O 1
ATOM 900 N N . THR A 1 111 ? 16.460 -2.846 -36.549 1.00 36.03 111 THR A N 1
ATOM 901 C CA . THR A 1 111 ? 17.372 -1.953 -37.258 1.00 36.03 111 THR A CA 1
ATOM 902 C C . THR A 1 111 ? 16.894 -0.505 -37.298 1.00 36.03 111 THR A C 1
ATOM 904 O O . THR A 1 111 ? 15.748 -0.216 -37.637 1.00 36.03 111 THR A O 1
ATOM 907 N N . VAL A 1 112 ? 17.843 0.381 -37.004 1.00 41.59 112 VAL A N 1
ATOM 908 C CA . VAL A 1 112 ? 17.802 1.836 -37.152 1.00 41.59 112 VAL A CA 1
ATOM 909 C C . VAL A 1 112 ? 17.170 2.232 -38.491 1.00 41.59 112 VAL A C 1
ATOM 911 O O . VAL A 1 112 ? 17.761 2.025 -39.547 1.00 41.59 112 VAL A O 1
ATOM 914 N N . SER A 1 113 ? 15.997 2.859 -38.446 1.00 32.62 113 SER A N 1
ATOM 915 C CA . SER A 1 113 ? 15.484 3.671 -39.550 1.00 32.62 113 SER A CA 1
ATOM 916 C C . SER A 1 113 ? 15.234 5.085 -39.040 1.00 32.62 113 SER A C 1
ATOM 918 O O . SER A 1 113 ? 14.357 5.312 -38.204 1.00 32.62 113 SER A O 1
ATOM 920 N N . HIS A 1 114 ? 16.049 6.013 -39.540 1.00 43.53 114 HIS A N 1
ATOM 921 C CA . HIS A 1 114 ? 15.919 7.458 -39.391 1.00 43.53 114 HIS A CA 1
ATOM 922 C C . HIS A 1 114 ? 14.460 7.913 -39.543 1.00 43.53 114 HIS A C 1
ATOM 924 O O . HIS A 1 114 ? 13.887 7.831 -40.625 1.00 43.53 114 HIS A O 1
ATOM 930 N N . MET A 1 115 ? 13.888 8.452 -38.470 1.00 34.44 115 MET A N 1
ATOM 931 C CA . MET A 1 115 ? 12.712 9.317 -38.526 1.00 34.44 115 MET A CA 1
ATOM 932 C C . MET A 1 115 ? 13.134 10.665 -37.951 1.00 34.44 115 MET A C 1
ATOM 934 O O . MET A 1 115 ? 13.589 10.737 -36.806 1.00 34.44 115 MET A O 1
ATOM 938 N N . ASN A 1 116 ? 13.033 11.707 -38.778 1.00 40.28 116 ASN A N 1
ATOM 939 C CA . ASN A 1 116 ? 13.222 13.106 -38.402 1.00 40.28 116 ASN A CA 1
ATOM 940 C C . ASN A 1 116 ? 12.418 13.410 -37.130 1.00 40.28 116 ASN A C 1
ATOM 942 O O . ASN A 1 116 ? 11.190 13.362 -37.144 1.00 40.28 116 ASN A O 1
ATOM 946 N N . ARG A 1 117 ? 13.115 13.692 -36.024 1.00 42.75 117 ARG A N 1
ATOM 947 C CA . ARG A 1 117 ? 12.499 14.147 -34.773 1.00 42.75 117 ARG A CA 1
ATOM 948 C C . ARG A 1 117 ? 12.494 15.667 -34.762 1.00 42.75 117 ARG A C 1
ATOM 950 O O . ARG A 1 117 ? 13.559 16.279 -34.710 1.00 42.75 117 ARG A O 1
ATOM 957 N N . ASP A 1 118 ? 11.301 16.251 -34.790 1.00 39.72 118 ASP A N 1
ATOM 958 C CA . ASP A 1 118 ? 11.104 17.684 -34.589 1.00 39.72 118 ASP A CA 1
ATOM 959 C C . ASP A 1 118 ? 11.671 18.128 -33.230 1.00 39.72 118 ASP A C 1
ATOM 961 O O . ASP A 1 118 ? 11.269 17.592 -32.189 1.00 39.72 118 ASP A O 1
ATOM 965 N N . PRO A 1 119 ? 12.559 19.136 -33.195 1.00 44.03 119 PRO A N 1
ATOM 966 C CA . PRO A 1 119 ? 13.218 19.565 -31.970 1.00 44.03 119 PRO A CA 1
ATOM 967 C C . PRO A 1 119 ? 12.331 20.339 -30.981 1.00 44.03 119 PRO A C 1
ATOM 969 O O . PRO A 1 119 ? 12.788 20.684 -29.897 1.00 44.03 119 PRO A O 1
ATOM 972 N N . ASN A 1 120 ? 11.055 20.568 -31.299 1.00 45.50 120 ASN A N 1
ATOM 973 C CA . ASN A 1 120 ? 10.104 21.243 -30.407 1.00 45.50 120 ASN A CA 1
ATOM 974 C C . ASN A 1 120 ? 9.157 20.286 -29.661 1.00 45.50 120 ASN A C 1
ATOM 976 O O . ASN A 1 120 ? 8.337 20.745 -28.872 1.00 45.50 120 ASN A O 1
ATOM 980 N N . ASN A 1 121 ? 9.271 18.967 -29.862 1.00 44.97 121 ASN A N 1
ATOM 981 C CA . ASN A 1 121 ? 8.404 17.968 -29.215 1.00 44.97 121 ASN A CA 1
ATOM 982 C C . ASN A 1 121 ? 9.064 17.272 -27.998 1.00 44.97 121 ASN A C 1
ATOM 984 O O . ASN A 1 121 ? 8.546 16.287 -27.473 1.00 44.97 121 ASN A O 1
ATOM 988 N N . TYR A 1 122 ? 10.215 17.779 -27.538 1.00 46.41 122 TYR A N 1
ATOM 989 C CA . TYR A 1 122 ? 11.038 17.191 -26.467 1.00 46.41 122 TYR A CA 1
ATOM 990 C C . TYR A 1 122 ? 10.468 17.331 -25.038 1.00 46.41 122 TYR A C 1
ATOM 992 O O . TYR A 1 122 ? 11.131 16.933 -24.086 1.00 46.41 122 TYR A O 1
ATOM 1000 N N . SER A 1 123 ? 9.261 17.870 -24.848 1.00 51.81 123 SER A N 1
ATOM 1001 C CA . SER A 1 123 ? 8.762 18.292 -23.525 1.00 51.81 123 SER A CA 1
ATOM 1002 C C . SER A 1 123 ? 7.546 17.530 -22.976 1.00 51.81 123 SER A C 1
ATOM 1004 O O . SER A 1 123 ? 7.102 17.851 -21.877 1.00 51.81 123 SER A O 1
ATOM 1006 N N . LYS A 1 124 ? 7.009 16.515 -23.674 1.00 62.06 124 LYS A N 1
ATOM 1007 C CA . LYS A 1 124 ? 5.814 15.776 -23.199 1.00 62.06 124 LYS A CA 1
ATOM 1008 C C . LYS A 1 124 ? 6.086 14.400 -22.583 1.00 62.06 124 LYS A C 1
ATOM 1010 O O . LYS A 1 124 ? 5.319 13.970 -21.725 1.00 62.06 124 LYS A O 1
ATOM 1015 N N . ILE A 1 125 ? 7.140 13.700 -23.003 1.00 70.50 125 ILE A N 1
ATOM 1016 C CA . ILE A 1 125 ? 7.415 12.328 -22.549 1.00 70.50 125 ILE A CA 1
ATOM 1017 C C . ILE A 1 125 ? 8.524 12.369 -21.488 1.00 70.50 125 ILE A C 1
ATOM 1019 O O . ILE A 1 125 ? 9.618 12.835 -21.807 1.00 70.50 125 ILE A O 1
ATOM 1023 N N . PRO A 1 126 ? 8.273 11.897 -20.251 1.00 82.19 126 PRO A N 1
ATOM 1024 C CA . PRO A 1 126 ? 9.285 11.914 -19.205 1.00 82.19 126 PRO A CA 1
ATOM 1025 C C . PRO A 1 126 ? 10.417 10.940 -19.498 1.00 82.19 126 PRO A C 1
ATOM 1027 O O . PRO A 1 126 ? 10.171 9.834 -19.972 1.00 82.19 126 PRO A O 1
ATOM 1030 N N . ASP A 1 127 ? 11.648 11.308 -19.163 1.00 87.31 127 ASP A N 1
ATOM 1031 C CA . ASP A 1 127 ? 12.755 10.353 -19.199 1.00 87.31 127 ASP A CA 1
ATOM 1032 C C . ASP A 1 127 ? 12.705 9.366 -18.008 1.00 87.31 127 ASP A C 1
ATOM 1034 O O . ASP A 1 127 ? 11.946 9.521 -17.043 1.00 87.31 127 ASP A O 1
ATOM 1038 N N . LEU A 1 128 ? 13.534 8.320 -18.065 1.00 87.56 128 LEU A N 1
ATOM 1039 C CA . LEU A 1 128 ? 13.586 7.280 -17.034 1.00 87.56 128 LEU A CA 1
ATOM 1040 C C . LEU A 1 128 ? 13.945 7.832 -15.645 1.00 87.56 128 LEU A C 1
ATOM 1042 O O . LEU A 1 128 ? 13.405 7.378 -14.633 1.00 87.56 128 LEU A O 1
ATOM 1046 N N . LYS A 1 129 ? 14.836 8.827 -15.600 1.00 90.75 129 LYS A N 1
ATOM 1047 C CA . LYS A 1 129 ? 15.302 9.459 -14.363 1.00 90.75 129 LYS A CA 1
ATOM 1048 C C . LYS A 1 129 ? 14.196 10.311 -13.745 1.00 90.75 129 LYS A C 1
ATOM 1050 O O . LYS A 1 129 ? 13.999 10.296 -12.535 1.00 90.75 129 LYS A O 1
ATOM 1055 N N . GLN A 1 130 ? 13.426 11.013 -14.566 1.00 91.44 130 GLN A N 1
ATOM 1056 C CA . GLN A 1 130 ? 12.253 11.767 -14.157 1.00 91.44 130 GLN A CA 1
ATOM 1057 C C . GLN A 1 130 ? 11.174 10.839 -13.599 1.00 91.44 130 GLN A C 1
ATOM 1059 O O . GLN A 1 130 ? 10.623 11.137 -12.538 1.00 91.44 130 GLN A O 1
ATOM 1064 N N . LEU A 1 131 ? 10.912 9.700 -14.247 1.00 92.12 131 LEU A N 1
ATOM 1065 C CA . LEU A 1 131 ? 10.001 8.687 -13.710 1.00 92.12 131 LEU A CA 1
ATOM 1066 C C . LEU A 1 131 ? 10.491 8.133 -12.374 1.00 92.12 131 LEU A C 1
ATOM 1068 O O . LEU A 1 131 ? 9.690 7.906 -11.475 1.00 92.12 131 LEU A O 1
ATOM 1072 N N . GLU A 1 132 ? 11.791 7.899 -12.223 1.00 93.56 132 GLU A N 1
ATOM 1073 C CA . GLU A 1 132 ? 12.392 7.422 -10.973 1.00 93.56 132 GLU A CA 1
ATOM 1074 C C . GLU A 1 132 ? 12.205 8.410 -9.827 1.00 93.56 132 GLU A C 1
ATOM 1076 O O . GLU A 1 132 ? 11.667 8.048 -8.779 1.00 93.56 132 GLU A O 1
ATOM 1081 N N . ILE A 1 133 ? 12.569 9.670 -10.060 1.00 94.81 133 ILE A N 1
ATOM 1082 C CA . ILE A 1 133 ? 12.423 10.748 -9.082 1.00 94.81 133 ILE A CA 1
ATOM 1083 C C . ILE A 1 133 ? 10.962 10.863 -8.638 1.00 94.81 133 ILE A C 1
ATOM 1085 O O . ILE A 1 133 ? 10.674 10.837 -7.444 1.00 94.81 133 ILE A O 1
ATOM 1089 N N . HIS A 1 134 ? 10.023 10.928 -9.584 1.00 95.38 134 HIS A N 1
ATOM 1090 C CA . HIS A 1 134 ? 8.610 11.093 -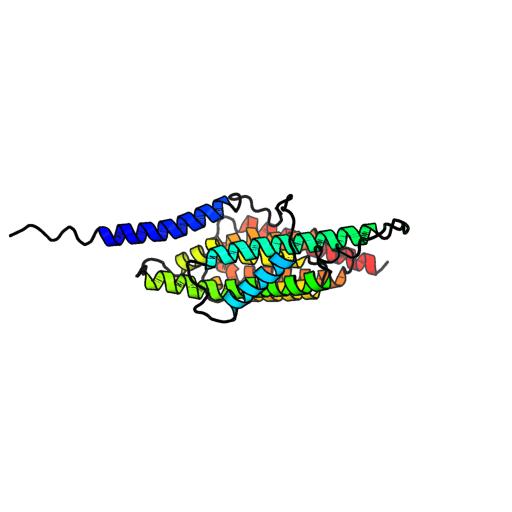9.242 1.00 95.38 134 HIS A CA 1
ATOM 1091 C C . HIS A 1 134 ? 8.003 9.835 -8.613 1.00 95.38 134 HIS A C 1
ATOM 1093 O O . HIS A 1 134 ? 7.091 9.961 -7.801 1.00 95.38 134 HIS A O 1
ATOM 1099 N N . THR A 1 135 ? 8.512 8.636 -8.923 1.00 96.19 135 THR A N 1
ATOM 1100 C CA . THR A 1 135 ? 8.061 7.398 -8.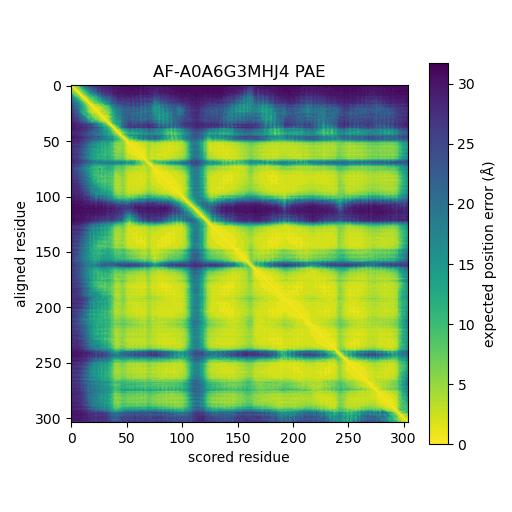265 1.00 96.19 135 THR A CA 1
ATOM 1101 C C . THR A 1 135 ? 8.441 7.415 -6.787 1.00 96.19 135 THR A C 1
ATOM 1103 O O . THR A 1 135 ? 7.585 7.175 -5.938 1.00 96.19 135 THR A O 1
ATOM 1106 N N . ASN A 1 136 ? 9.692 7.763 -6.466 1.00 96.38 136 ASN A N 1
ATOM 1107 C CA . ASN A 1 136 ? 10.138 7.884 -5.075 1.00 96.38 136 ASN A CA 1
ATOM 1108 C C . ASN A 1 136 ? 9.348 8.954 -4.315 1.00 96.38 136 ASN A C 1
ATOM 1110 O O . ASN A 1 136 ? 8.848 8.677 -3.227 1.00 96.38 136 ASN A O 1
ATOM 1114 N N . ILE A 1 137 ? 9.159 10.136 -4.915 1.00 96.56 137 ILE A N 1
ATOM 1115 C CA . ILE A 1 137 ? 8.369 11.209 -4.297 1.00 96.56 137 ILE A CA 1
ATOM 1116 C C . ILE A 1 137 ? 6.938 10.731 -4.028 1.00 96.56 137 ILE A C 1
ATOM 1118 O O . ILE A 1 137 ? 6.414 10.944 -2.942 1.00 96.56 137 ILE A O 1
ATOM 1122 N N . LEU A 1 138 ? 6.291 10.053 -4.978 1.00 97.44 138 LEU A N 1
ATOM 1123 C CA . LEU A 1 138 ? 4.934 9.548 -4.770 1.00 97.44 138 LEU A CA 1
ATOM 1124 C C . LEU A 1 138 ? 4.859 8.499 -3.655 1.00 97.44 138 LEU A C 1
ATOM 1126 O O . LEU A 1 138 ? 3.920 8.549 -2.862 1.00 97.44 138 LEU A O 1
ATOM 1130 N N . LEU A 1 139 ? 5.829 7.584 -3.557 1.00 98.00 139 LEU A N 1
ATOM 1131 C CA . LEU A 1 139 ? 5.901 6.619 -2.453 1.00 98.00 139 LEU A CA 1
ATOM 1132 C C . LEU A 1 139 ? 6.014 7.326 -1.095 1.00 98.00 139 LEU A C 1
ATOM 1134 O O . LEU A 1 139 ? 5.265 7.003 -0.170 1.00 98.00 139 LEU A O 1
ATOM 1138 N N . GLU A 1 140 ? 6.890 8.327 -0.998 1.00 97.00 140 GLU A N 1
ATOM 1139 C CA . GLU A 1 140 ? 7.057 9.148 0.204 1.00 97.00 140 GLU A CA 1
ATOM 1140 C C . GLU A 1 140 ? 5.780 9.911 0.563 1.00 97.00 140 GLU A C 1
ATOM 1142 O O . GLU A 1 140 ? 5.361 9.893 1.720 1.00 97.00 140 GLU A O 1
ATOM 1147 N N . LEU A 1 141 ? 5.125 10.545 -0.413 1.00 97.25 141 LEU A N 1
ATOM 1148 C CA . LEU A 1 141 ? 3.890 11.299 -0.187 1.00 97.25 141 LEU A CA 1
ATOM 1149 C C . LEU A 1 141 ? 2.734 10.399 0.236 1.00 97.25 141 LEU A C 1
ATOM 1151 O O . LEU A 1 141 ? 2.008 10.752 1.164 1.00 97.25 141 LEU A O 1
ATOM 1155 N N . MET A 1 142 ? 2.574 9.231 -0.393 1.00 97.19 142 MET A N 1
ATOM 1156 C CA . MET A 1 142 ? 1.555 8.260 0.007 1.00 97.19 142 MET A CA 1
ATOM 1157 C C . MET A 1 142 ? 1.796 7.768 1.435 1.00 97.19 142 MET A C 1
ATOM 1159 O O . MET A 1 142 ? 0.858 7.720 2.226 1.00 97.19 142 MET A O 1
ATOM 1163 N N . PHE A 1 143 ? 3.041 7.453 1.803 1.00 96.81 143 PHE A N 1
ATOM 1164 C CA . PHE A 1 143 ? 3.370 7.038 3.168 1.00 96.81 143 PHE A CA 1
ATOM 1165 C C . PHE A 1 143 ? 3.213 8.176 4.193 1.00 96.81 143 PHE A C 1
ATOM 1167 O O . PHE A 1 143 ? 2.721 7.958 5.300 1.00 96.81 143 PHE A O 1
ATOM 1174 N N . SER A 1 144 ? 3.590 9.402 3.835 1.00 95.25 144 SER A N 1
ATOM 1175 C CA . SER A 1 144 ? 3.415 10.583 4.684 1.00 95.25 144 SER A CA 1
ATOM 1176 C C . SER A 1 144 ? 1.927 10.854 4.939 1.00 95.25 144 SER A C 1
ATOM 1178 O O . SER A 1 144 ? 1.500 10.969 6.088 1.00 95.25 144 SER A O 1
ATOM 1180 N N . LEU A 1 145 ? 1.100 10.822 3.887 1.00 94.62 145 LEU A N 1
ATOM 1181 C CA . LEU A 1 145 ? -0.356 10.939 3.994 1.00 94.62 145 LEU A CA 1
ATOM 1182 C C . LEU A 1 145 ? -0.961 9.814 4.843 1.00 94.62 145 LEU A C 1
ATOM 1184 O O . LEU A 1 145 ? -1.829 10.069 5.677 1.00 94.62 145 LEU A O 1
ATOM 1188 N N . PHE A 1 146 ? -0.457 8.586 4.686 1.00 94.25 146 PHE A N 1
ATOM 1189 C CA . PHE A 1 146 ? -0.841 7.441 5.508 1.00 94.25 146 PHE A CA 1
ATOM 1190 C C . PHE A 1 146 ? -0.636 7.740 6.998 1.00 94.25 146 PHE A C 1
ATOM 1192 O O . PHE A 1 146 ? -1.556 7.555 7.796 1.00 94.25 146 PHE A O 1
ATOM 1199 N N . CYS A 1 147 ? 0.539 8.255 7.370 1.00 92.44 147 CYS A N 1
ATOM 1200 C CA . CYS A 1 147 ? 0.879 8.583 8.755 1.00 92.44 147 CYS A CA 1
ATOM 1201 C C . CYS A 1 147 ? 0.050 9.751 9.301 1.00 92.44 147 CYS A C 1
ATOM 1203 O O . CYS A 1 147 ? -0.438 9.688 10.426 1.00 92.44 147 CYS A O 1
ATOM 1205 N N . HIS A 1 148 ? -0.130 10.812 8.513 1.00 91.06 148 HIS A N 1
ATOM 1206 C CA . HIS A 1 148 ? -0.877 11.991 8.952 1.00 91.06 148 HIS A CA 1
ATOM 1207 C C . HIS A 1 148 ? -2.385 11.744 9.047 1.00 91.06 148 HIS A C 1
ATOM 1209 O O . HIS A 1 148 ? -3.075 12.439 9.795 1.00 91.06 148 HIS A O 1
ATOM 1215 N N . SER A 1 149 ? -2.905 10.747 8.325 1.00 88.25 149 SER A N 1
ATOM 1216 C CA . SER A 1 149 ? -4.343 10.503 8.266 1.00 88.25 149 SER A CA 1
ATOM 1217 C C . SER A 1 149 ? -4.986 10.150 9.594 1.00 88.25 149 SER A C 1
ATOM 1219 O O . SER A 1 149 ? -6.092 10.628 9.851 1.00 88.25 149 SER A O 1
ATOM 1221 N N . SER A 1 150 ? -4.292 9.414 10.469 1.00 85.31 150 SER A N 1
ATOM 1222 C CA . SER A 1 150 ? -4.829 9.131 11.798 1.00 85.31 150 SER A CA 1
ATOM 1223 C C . SER A 1 150 ? -4.984 10.412 12.601 1.00 85.31 150 SER A C 1
ATOM 1225 O O . SER A 1 150 ? -6.066 10.685 13.105 1.00 85.31 150 SER A O 1
ATOM 1227 N N . ILE A 1 151 ? -3.951 11.254 12.637 1.00 85.19 151 ILE A N 1
ATOM 1228 C CA . ILE A 1 151 ? -3.960 12.514 13.386 1.00 85.19 151 ILE A CA 1
ATOM 1229 C C . ILE A 1 151 ? -5.091 13.426 12.900 1.00 85.19 151 ILE A C 1
ATOM 1231 O O . ILE A 1 151 ? -5.873 13.915 13.713 1.00 85.19 151 ILE A O 1
ATOM 1235 N N . VAL A 1 152 ? -5.204 13.639 11.587 1.00 87.06 152 VAL A N 1
ATOM 1236 C CA . VAL A 1 152 ? -6.196 14.559 11.008 1.00 87.06 152 VAL A CA 1
ATOM 1237 C C . VAL A 1 152 ? -7.624 14.082 11.267 1.00 87.06 152 VAL A C 1
ATOM 1239 O O . VAL A 1 152 ? -8.447 14.858 11.754 1.00 87.06 152 VAL A O 1
ATOM 1242 N N . LEU A 1 153 ? -7.924 12.815 10.976 1.00 79.44 153 LEU A N 1
ATOM 1243 C CA . LEU A 1 153 ? -9.288 12.298 11.093 1.00 79.44 153 LEU A CA 1
ATOM 1244 C C . LEU A 1 153 ? -9.690 12.069 12.554 1.00 79.44 153 LEU A C 1
ATOM 1246 O O . LEU A 1 153 ? -10.811 12.404 12.922 1.00 79.44 153 LEU A O 1
ATOM 1250 N N . ILE A 1 154 ? -8.777 11.610 13.418 1.00 78.12 154 ILE A N 1
ATOM 1251 C CA . ILE A 1 154 ? -9.044 11.490 14.861 1.00 78.12 154 ILE A CA 1
ATOM 1252 C C . ILE A 1 154 ? -9.307 12.870 15.474 1.00 78.12 154 ILE A C 1
ATOM 1254 O O . ILE A 1 154 ? -10.235 13.020 16.268 1.00 78.12 154 ILE A O 1
ATOM 1258 N N . ASN A 1 155 ? -8.514 13.889 15.123 1.00 81.44 155 ASN A N 1
ATOM 1259 C CA . ASN A 1 155 ? -8.724 15.244 15.636 1.00 81.44 155 ASN A CA 1
ATOM 1260 C C . ASN A 1 155 ? -10.046 15.841 15.151 1.00 81.44 155 ASN A C 1
ATOM 1262 O O . ASN A 1 155 ? -10.711 16.523 15.926 1.00 81.44 155 ASN A O 1
ATOM 1266 N N . TYR A 1 156 ? -10.445 15.553 13.912 1.00 81.88 156 TYR A N 1
ATOM 1267 C CA . TYR A 1 156 ? -11.747 15.958 13.394 1.00 81.88 156 TYR A CA 1
ATOM 1268 C C . TYR A 1 156 ? -12.907 15.275 14.131 1.00 81.88 156 TYR A C 1
ATOM 1270 O O . TYR A 1 156 ? -13.835 15.943 14.575 1.00 81.88 156 TYR A O 1
ATOM 1278 N N . VAL A 1 157 ? -12.836 13.956 14.338 1.00 74.12 157 VAL A N 1
ATOM 1279 C CA . VAL A 1 157 ? -13.851 13.224 15.116 1.00 74.12 157 VAL A CA 1
ATOM 1280 C C . VAL A 1 157 ? -13.969 13.813 16.527 1.00 74.12 157 VAL A C 1
ATOM 1282 O O . VAL A 1 157 ? -15.066 14.096 17.005 1.00 74.12 157 VAL A O 1
ATOM 1285 N N . LYS A 1 158 ? -12.835 14.099 17.179 1.00 73.69 158 LYS A N 1
ATOM 1286 C CA . LYS A 1 158 ? -12.818 14.734 18.504 1.00 73.69 158 LYS A CA 1
ATOM 1287 C C . LYS A 1 158 ? -13.406 16.147 18.502 1.00 73.69 158 LYS A C 1
ATOM 1289 O O . LYS A 1 158 ? -14.126 16.484 19.437 1.00 73.69 158 LYS A O 1
ATOM 1294 N N . SER A 1 159 ? -13.106 16.974 17.496 1.00 76.75 159 SER A N 1
ATOM 1295 C CA . SER A 1 159 ? -13.572 18.368 17.449 1.00 76.75 159 SER A CA 1
ATOM 1296 C C . SER A 1 159 ? -15.079 18.493 17.232 1.00 76.75 159 SER A C 1
ATOM 1298 O O . SER A 1 159 ? -15.675 19.463 17.689 1.00 76.75 159 SER A O 1
ATOM 1300 N N . GLN A 1 160 ? -15.707 17.498 16.606 1.00 68.06 160 GLN A N 1
ATOM 1301 C CA . GLN A 1 160 ? -17.157 17.439 16.412 1.00 68.06 160 GLN A CA 1
ATOM 1302 C C . GLN A 1 160 ? -17.931 16.957 17.655 1.00 68.06 160 GLN A C 1
ATOM 1304 O O . GLN A 1 160 ? -19.129 16.711 17.568 1.00 68.06 160 GLN A O 1
ATOM 1309 N N . ASN A 1 161 ? -17.275 16.779 18.814 1.00 59.56 161 ASN A N 1
ATOM 1310 C CA . ASN A 1 161 ? -17.849 16.102 19.988 1.00 59.56 161 ASN A CA 1
ATOM 1311 C C . ASN A 1 161 ? -18.426 14.708 19.661 1.00 59.56 161 ASN A C 1
ATOM 1313 O O . ASN A 1 161 ? -19.248 14.184 20.414 1.00 59.56 161 ASN A O 1
ATOM 1317 N N . LEU A 1 162 ? -17.948 14.062 18.588 1.00 59.38 162 LEU A N 1
ATOM 1318 C CA . LEU A 1 162 ? -18.263 12.673 18.247 1.00 59.38 162 LEU A CA 1
ATOM 1319 C C . LEU A 1 162 ? -17.482 11.728 19.180 1.00 59.38 162 LEU A C 1
ATOM 1321 O O . LEU A 1 162 ? -16.762 10.842 18.729 1.00 59.38 162 LEU A O 1
ATOM 1325 N N . GLN A 1 163 ? -17.650 11.872 20.501 1.00 55.16 163 GLN A N 1
ATOM 1326 C CA . GLN A 1 163 ? -17.157 10.926 21.519 1.00 55.16 163 GLN A CA 1
ATOM 1327 C C . GLN A 1 163 ? -17.785 9.517 21.393 1.00 55.16 163 GLN A C 1
ATOM 1329 O O . GLN A 1 163 ? -17.606 8.678 22.268 1.00 55.16 163 GLN A O 1
ATOM 1334 N N . ILE A 1 164 ? -18.534 9.262 20.319 1.00 58.81 164 ILE A N 1
ATOM 1335 C CA . ILE A 1 164 ? -19.303 8.045 20.073 1.00 58.81 164 ILE A CA 1
ATOM 1336 C C . ILE A 1 164 ? -18.422 6.950 19.459 1.00 58.81 164 ILE A C 1
ATOM 1338 O O . ILE A 1 164 ? -18.621 5.779 19.762 1.00 58.81 164 ILE A O 1
ATOM 1342 N N . LEU A 1 165 ? -17.433 7.310 18.631 1.00 70.50 165 LEU A N 1
ATOM 1343 C CA . LEU A 1 165 ? -16.617 6.321 17.926 1.00 70.50 165 LEU A CA 1
ATOM 1344 C C . LEU A 1 165 ? -15.562 5.722 18.859 1.00 70.50 165 LEU A C 1
ATOM 1346 O O . LEU A 1 165 ? -14.662 6.403 19.355 1.00 70.50 165 LEU A O 1
ATOM 1350 N N . THR A 1 166 ? -15.640 4.411 19.050 1.00 81.44 166 THR A N 1
ATOM 1351 C CA . THR A 1 166 ? -14.589 3.622 19.685 1.00 81.44 166 THR A CA 1
ATOM 1352 C C . THR A 1 166 ? -13.292 3.681 18.867 1.00 81.44 166 THR A C 1
ATOM 1354 O O . THR A 1 166 ? -13.274 3.989 17.668 1.00 81.44 166 THR A O 1
ATOM 1357 N N . ASN A 1 167 ? -12.166 3.324 19.492 1.00 81.56 167 ASN A N 1
ATOM 1358 C CA . ASN A 1 167 ? -10.881 3.215 18.787 1.00 81.56 167 ASN A CA 1
ATOM 1359 C C . ASN A 1 167 ? -10.943 2.219 17.610 1.00 81.56 167 ASN A C 1
ATOM 1361 O O . ASN A 1 167 ? -10.279 2.419 16.593 1.00 81.56 167 ASN A O 1
ATOM 1365 N N . GLN A 1 168 ? -11.751 1.160 17.725 1.00 83.50 168 GLN A N 1
ATOM 1366 C CA . GLN A 1 168 ? -11.929 0.165 16.665 1.00 83.50 168 GLN A CA 1
ATOM 1367 C C . GLN A 1 168 ? -12.746 0.708 15.485 1.00 83.50 168 GLN A C 1
ATOM 1369 O O . GLN A 1 168 ? -12.368 0.495 14.336 1.00 83.50 168 GLN A O 1
ATOM 1374 N N . GLU A 1 169 ? -13.817 1.463 15.737 1.00 83.31 169 GLU A N 1
ATOM 1375 C CA . GLU A 1 169 ? -14.603 2.082 14.658 1.00 83.31 169 GLU A CA 1
ATOM 1376 C C . GLU A 1 169 ? -13.805 3.173 13.943 1.00 83.31 169 GLU A C 1
ATOM 1378 O O . GLU A 1 169 ? -13.825 3.267 12.717 1.00 83.31 169 GLU A O 1
ATOM 1383 N N . THR A 1 170 ? -13.027 3.952 14.697 1.00 83.75 170 THR A N 1
ATOM 1384 C CA . THR A 1 170 ? -12.151 4.985 14.130 1.00 83.75 170 THR A CA 1
ATOM 1385 C C . THR A 1 170 ? -11.080 4.379 13.220 1.00 83.75 170 THR A C 1
ATOM 1387 O O . THR A 1 170 ? -10.818 4.892 12.133 1.00 83.75 170 THR A O 1
ATOM 1390 N N . THR A 1 171 ? -10.471 3.264 13.628 1.00 87.75 171 THR A N 1
ATOM 1391 C CA . THR A 1 171 ? -9.460 2.575 12.809 1.00 87.75 171 THR A CA 1
ATOM 1392 C C . THR A 1 171 ? -10.061 1.847 11.610 1.00 87.75 171 THR A C 1
ATOM 1394 O O . THR A 1 171 ? -9.435 1.849 10.554 1.00 87.75 171 THR A O 1
ATOM 1397 N N . SER A 1 172 ? -11.281 1.309 11.713 1.00 87.50 172 SER A N 1
ATOM 1398 C CA . SER A 1 172 ? -12.013 0.773 10.552 1.00 87.50 172 SER A CA 1
ATOM 1399 C C . SER A 1 172 ? -12.364 1.882 9.548 1.00 87.50 172 SER A C 1
ATOM 1401 O O . SER A 1 172 ? -12.142 1.725 8.346 1.00 87.50 172 SER A O 1
ATOM 1403 N N . LEU A 1 173 ? -12.798 3.060 10.016 1.00 84.06 173 LEU A N 1
ATOM 1404 C CA . LEU A 1 173 ? -13.020 4.218 9.144 1.00 84.06 173 LEU A CA 1
ATOM 1405 C C . LEU A 1 173 ? -11.728 4.638 8.426 1.00 84.06 173 LEU A C 1
ATOM 1407 O O . LEU A 1 173 ? -11.736 4.823 7.211 1.00 84.06 173 LEU A O 1
ATOM 1411 N N . LEU A 1 174 ? -10.612 4.752 9.153 1.00 88.25 174 LEU A N 1
ATOM 1412 C CA . LEU A 1 174 ? -9.297 5.063 8.577 1.00 88.25 174 LEU A CA 1
ATOM 1413 C C . LEU A 1 174 ? -8.859 4.026 7.541 1.00 88.25 174 LEU A C 1
ATOM 1415 O O . LEU A 1 174 ? -8.360 4.387 6.469 1.00 88.25 174 LEU A O 1
ATOM 1419 N N . TRP A 1 175 ? -9.067 2.747 7.853 1.00 90.88 175 TRP A N 1
ATOM 1420 C CA . TRP A 1 175 ? -8.758 1.639 6.966 1.00 90.88 175 TRP A CA 1
ATOM 1421 C C . TRP A 1 175 ? -9.495 1.758 5.638 1.00 90.88 175 TRP A C 1
ATOM 1423 O O . TRP A 1 175 ? -8.858 1.773 4.580 1.00 90.88 175 TRP A O 1
ATOM 1433 N N . HIS A 1 176 ? -10.817 1.899 5.689 1.00 84.94 176 HIS A N 1
ATOM 1434 C CA . HIS A 1 176 ? -11.640 1.990 4.494 1.00 84.94 176 HIS A CA 1
ATOM 1435 C C . HIS A 1 176 ? -11.400 3.280 3.721 1.00 84.94 176 HIS A C 1
ATOM 1437 O O . HIS A 1 176 ? -11.220 3.220 2.517 1.00 84.94 176 HIS A O 1
ATOM 1443 N N . SER A 1 177 ? -11.327 4.433 4.378 1.00 81.94 177 SER A N 1
ATOM 1444 C CA . SER A 1 177 ? -11.293 5.712 3.663 1.00 81.94 177 SER A CA 1
ATOM 1445 C C . SER A 1 177 ? -9.905 6.095 3.139 1.00 81.94 177 SER A C 1
ATOM 1447 O O . SER A 1 177 ? -9.803 6.871 2.194 1.00 81.94 177 SER A O 1
ATOM 1449 N N . CYS A 1 178 ? -8.820 5.597 3.745 1.00 88.81 178 CYS A N 1
ATOM 1450 C CA . CYS A 1 178 ? -7.472 6.104 3.467 1.00 88.81 178 CYS A CA 1
ATOM 1451 C C . CYS A 1 178 ? -6.409 5.003 3.384 1.00 88.81 178 CYS A C 1
ATOM 1453 O O . CYS A 1 178 ? -5.765 4.830 2.346 1.00 88.81 178 CYS A O 1
ATOM 1455 N N . TRP A 1 179 ? -6.202 4.251 4.468 1.00 93.62 179 TRP A N 1
ATOM 1456 C CA . TRP A 1 179 ? -5.033 3.379 4.590 1.00 93.62 179 TRP A CA 1
ATOM 1457 C C . TRP A 1 179 ? -5.019 2.250 3.571 1.00 93.62 179 TRP A C 1
ATOM 1459 O O . TRP A 1 179 ? -3.980 2.012 2.957 1.00 93.62 179 TRP A O 1
ATOM 1469 N N . SER A 1 180 ? -6.151 1.575 3.361 1.00 92.19 180 SER A N 1
ATOM 1470 C CA . SER A 1 180 ? -6.230 0.482 2.389 1.00 92.19 180 SER A CA 1
ATOM 1471 C C . SER A 1 180 ? -5.913 0.973 0.975 1.00 92.19 180 SER A C 1
ATOM 1473 O O . SER A 1 180 ? -5.109 0.354 0.286 1.00 92.19 180 SER A O 1
ATOM 1475 N N . HIS A 1 181 ? -6.453 2.124 0.574 1.00 90.19 181 HIS A N 1
ATOM 1476 C CA . HIS A 1 181 ? -6.227 2.743 -0.731 1.00 90.19 181 HIS A CA 1
ATOM 1477 C C . HIS A 1 181 ? -4.754 3.092 -0.969 1.00 90.19 181 HIS A C 1
ATOM 1479 O O . HIS A 1 181 ? -4.182 2.728 -1.998 1.00 90.19 181 HIS A O 1
ATOM 1485 N N . LEU A 1 182 ? -4.113 3.758 -0.006 1.00 94.44 182 LEU A N 1
ATOM 1486 C CA . LEU A 1 182 ? -2.697 4.115 -0.101 1.00 94.44 182 LEU A CA 1
ATOM 1487 C C . LEU A 1 182 ? -1.805 2.872 -0.106 1.00 94.44 182 LEU A C 1
ATOM 1489 O O . LEU A 1 182 ? -0.911 2.754 -0.943 1.00 94.44 182 LEU A O 1
ATOM 1493 N N . LEU A 1 183 ? -2.070 1.918 0.789 1.00 95.25 183 LEU A N 1
ATOM 1494 C CA . LEU A 1 183 ? -1.274 0.701 0.896 1.00 95.25 183 LEU A CA 1
ATOM 1495 C C . LEU A 1 183 ? -1.402 -0.169 -0.361 1.00 95.25 183 LEU A C 1
ATOM 1497 O O . LEU A 1 183 ? -0.381 -0.639 -0.859 1.00 95.25 183 LEU A O 1
ATOM 1501 N N . LYS A 1 184 ? -2.616 -0.311 -0.919 1.00 91.19 184 LYS A N 1
ATOM 1502 C CA . LYS A 1 184 ? -2.875 -0.981 -2.208 1.00 91.19 184 LYS A CA 1
ATOM 1503 C C . LYS A 1 184 ? -2.006 -0.404 -3.327 1.00 91.19 184 LYS A C 1
ATOM 1505 O O . LYS A 1 184 ? -1.481 -1.161 -4.133 1.00 91.19 184 LYS A O 1
ATOM 1510 N N . ARG A 1 185 ? -1.820 0.919 -3.384 1.00 91.44 185 ARG A N 1
ATOM 1511 C CA . ARG A 1 185 ? -0.996 1.550 -4.430 1.00 91.44 185 ARG A CA 1
ATOM 1512 C C . ARG A 1 185 ? 0.494 1.458 -4.169 1.00 91.44 185 ARG A C 1
ATOM 1514 O O . ARG A 1 185 ? 1.244 1.224 -5.112 1.00 91.44 185 ARG A O 1
ATOM 1521 N N . ILE A 1 186 ? 0.923 1.568 -2.914 1.00 95.56 186 ILE A N 1
ATOM 1522 C CA . ILE A 1 186 ? 2.323 1.342 -2.547 1.00 95.56 186 ILE A CA 1
ATOM 1523 C C . ILE A 1 186 ? 2.737 -0.079 -2.954 1.00 95.56 186 ILE A C 1
ATOM 1525 O O . ILE A 1 186 ? 3.737 -0.229 -3.646 1.00 95.56 186 ILE A O 1
ATOM 1529 N N . VAL A 1 187 ? 1.955 -1.113 -2.609 1.00 94.62 187 VAL A N 1
ATOM 1530 C CA . VAL A 1 187 ? 2.363 -2.517 -2.820 1.00 94.62 187 VAL A CA 1
ATOM 1531 C C . VAL A 1 187 ? 2.562 -2.914 -4.279 1.00 94.62 187 VAL A C 1
ATOM 1533 O O . VAL A 1 187 ? 3.271 -3.876 -4.539 1.00 94.62 187 VAL A O 1
ATOM 1536 N N . VAL A 1 188 ? 2.002 -2.185 -5.245 1.00 90.25 188 VAL A N 1
ATOM 1537 C CA . VAL A 1 188 ? 2.227 -2.456 -6.674 1.00 90.25 188 VAL A CA 1
ATOM 1538 C C . VAL A 1 188 ? 3.699 -2.246 -7.059 1.00 90.25 188 VAL A C 1
ATOM 1540 O O . VAL A 1 188 ? 4.225 -2.957 -7.913 1.00 90.25 188 VAL A O 1
ATOM 1543 N N . PHE A 1 189 ? 4.412 -1.327 -6.402 1.00 92.75 189 PHE A N 1
ATOM 1544 C CA . PHE A 1 189 ? 5.807 -1.014 -6.733 1.00 92.75 189 PHE A CA 1
ATOM 1545 C C . PHE A 1 189 ? 6.815 -2.081 -6.283 1.00 92.75 189 PHE A C 1
ATOM 1547 O O . PHE A 1 189 ? 7.997 -1.979 -6.614 1.00 92.75 189 PHE A O 1
ATOM 1554 N N . VAL A 1 190 ? 6.383 -3.153 -5.607 1.00 91.69 190 VAL A N 1
ATOM 1555 C CA . VAL A 1 190 ? 7.263 -4.299 -5.307 1.00 91.69 190 VAL A CA 1
ATOM 1556 C C . VAL A 1 190 ? 7.707 -5.049 -6.567 1.00 91.69 190 VAL A C 1
ATOM 1558 O O . VAL A 1 190 ? 8.678 -5.796 -6.505 1.00 91.69 190 VAL A O 1
ATOM 1561 N N . ILE A 1 191 ? 7.039 -4.840 -7.709 1.00 87.69 191 ILE A N 1
ATOM 1562 C CA . ILE A 1 191 ? 7.446 -5.362 -9.027 1.00 87.69 191 ILE A CA 1
ATOM 1563 C C . ILE A 1 191 ? 8.019 -4.290 -9.957 1.00 87.69 191 ILE A C 1
ATOM 1565 O O . ILE A 1 191 ? 8.119 -4.499 -11.166 1.00 87.69 191 ILE A O 1
ATOM 1569 N N . ASP A 1 192 ? 8.395 -3.126 -9.425 1.00 89.25 192 ASP A N 1
ATOM 1570 C CA . ASP A 1 192 ? 9.112 -2.136 -10.222 1.00 89.25 192 ASP A CA 1
ATOM 1571 C C . ASP A 1 192 ? 10.437 -2.732 -10.727 1.00 89.25 192 ASP A C 1
ATOM 1573 O O . ASP A 1 192 ? 11.138 -3.435 -9.994 1.00 89.25 192 ASP A O 1
ATOM 1577 N N . PHE A 1 193 ? 10.809 -2.470 -11.981 1.00 85.06 193 PHE A N 1
ATOM 1578 C CA . PHE A 1 193 ? 12.051 -3.005 -12.547 1.00 85.06 193 PHE A CA 1
ATOM 1579 C C . PHE A 1 193 ? 13.299 -2.423 -11.856 1.00 85.06 193 PHE A C 1
ATOM 1581 O O . PHE A 1 193 ? 14.346 -3.071 -11.833 1.00 85.06 193 PHE A O 1
ATOM 1588 N N . ARG A 1 194 ? 13.194 -1.252 -11.213 1.00 88.31 194 ARG A N 1
ATOM 1589 C CA . ARG A 1 194 ? 14.283 -0.595 -10.478 1.00 88.31 194 ARG A CA 1
ATOM 1590 C C . ARG A 1 194 ? 14.358 -1.116 -9.046 1.00 88.31 194 ARG A C 1
ATOM 1592 O O . ARG A 1 194 ? 13.438 -0.938 -8.249 1.00 88.31 194 ARG A O 1
ATOM 1599 N N . ARG A 1 195 ? 15.502 -1.694 -8.674 1.00 89.75 195 ARG A N 1
ATOM 1600 C CA . ARG A 1 195 ? 15.716 -2.265 -7.333 1.00 89.75 195 ARG A CA 1
ATOM 1601 C C . ARG A 1 195 ? 15.474 -1.277 -6.199 1.00 89.75 195 ARG A C 1
ATOM 1603 O O . ARG A 1 195 ? 14.787 -1.619 -5.245 1.00 89.75 195 ARG A O 1
ATOM 1610 N N . HIS A 1 196 ? 16.030 -0.072 -6.276 1.00 92.38 196 HIS A N 1
ATOM 1611 C CA . HIS A 1 196 ? 15.908 0.899 -5.188 1.00 92.38 196 HIS A CA 1
ATOM 1612 C C . HIS A 1 196 ? 14.444 1.322 -4.956 1.00 92.38 196 HIS A C 1
ATO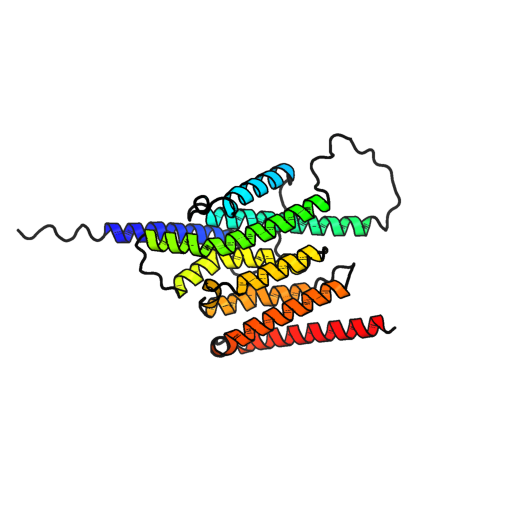M 1614 O O . HIS A 1 196 ? 14.060 1.512 -3.805 1.00 92.38 196 HIS A O 1
ATOM 1620 N N . ILE A 1 197 ? 13.608 1.367 -6.007 1.00 94.62 197 ILE A N 1
ATOM 1621 C CA . ILE A 1 197 ? 12.158 1.584 -5.879 1.00 94.62 197 ILE A CA 1
ATOM 1622 C C . ILE A 1 197 ? 11.518 0.423 -5.117 1.00 94.62 197 ILE A C 1
ATOM 1624 O O . ILE A 1 197 ? 10.797 0.665 -4.152 1.00 94.62 197 ILE A O 1
ATOM 1628 N N . ARG A 1 198 ? 11.827 -0.833 -5.478 1.00 93.62 198 ARG A N 1
ATOM 1629 C CA . ARG A 1 198 ? 11.321 -2.013 -4.750 1.00 93.62 198 ARG A CA 1
ATOM 1630 C C . ARG A 1 198 ? 11.726 -1.991 -3.276 1.00 93.62 198 ARG A C 1
ATOM 1632 O O . ARG A 1 198 ? 10.904 -2.259 -2.405 1.00 93.62 198 ARG A O 1
ATOM 1639 N N . LEU A 1 199 ? 12.981 -1.643 -2.983 1.00 94.25 199 LEU A N 1
ATOM 1640 C CA . LEU A 1 199 ? 13.494 -1.542 -1.613 1.00 94.25 199 LEU A CA 1
ATOM 1641 C C . LEU A 1 199 ? 12.791 -0.438 -0.813 1.00 94.25 199 LEU A C 1
ATOM 1643 O O . LEU A 1 199 ? 12.377 -0.677 0.320 1.00 94.25 199 LEU A O 1
ATOM 1647 N N . SER A 1 200 ? 12.625 0.742 -1.414 1.00 96.75 200 SER A N 1
ATOM 1648 C CA . SER A 1 200 ? 11.906 1.877 -0.825 1.00 96.75 200 SER A CA 1
ATOM 1649 C C . SER A 1 200 ? 10.436 1.528 -0.560 1.00 96.75 200 SER A C 1
ATOM 1651 O O . SER A 1 200 ? 9.931 1.695 0.549 1.00 96.75 200 SER A O 1
ATOM 1653 N N . CYS A 1 201 ? 9.774 0.912 -1.540 1.00 96.81 201 CYS A N 1
ATOM 1654 C CA . CYS A 1 201 ? 8.422 0.386 -1.416 1.00 96.81 201 CYS A CA 1
ATOM 1655 C C . CYS A 1 201 ? 8.301 -0.597 -0.243 1.00 96.81 201 CYS A C 1
ATOM 1657 O O . CYS A 1 201 ? 7.444 -0.410 0.620 1.00 96.81 201 CYS A O 1
ATOM 1659 N N . MET A 1 202 ? 9.171 -1.610 -0.169 1.00 97.25 202 MET A N 1
ATOM 1660 C CA . MET A 1 202 ? 9.170 -2.569 0.938 1.00 97.25 202 MET A CA 1
ATOM 1661 C C . MET A 1 202 ? 9.364 -1.880 2.287 1.00 97.25 202 MET A C 1
ATOM 1663 O O . MET A 1 202 ? 8.647 -2.193 3.236 1.00 97.25 202 MET A O 1
ATOM 1667 N N . HIS A 1 203 ? 10.270 -0.902 2.367 1.00 97.75 203 HIS A N 1
ATOM 1668 C CA . HIS A 1 203 ? 10.483 -0.112 3.576 1.00 97.75 203 HIS A CA 1
ATOM 1669 C C . HIS A 1 203 ? 9.206 0.615 4.030 1.00 97.75 203 HIS A C 1
ATOM 1671 O O . HIS A 1 203 ? 8.866 0.577 5.215 1.00 97.75 203 HIS A O 1
ATOM 1677 N N . PHE A 1 204 ? 8.463 1.237 3.110 1.00 98.31 204 PHE A N 1
ATOM 1678 C CA . PHE A 1 204 ? 7.216 1.927 3.447 1.00 98.31 204 PHE A CA 1
ATOM 1679 C C . PHE A 1 204 ? 6.090 0.976 3.856 1.00 98.31 204 PHE A C 1
ATOM 1681 O O . PHE A 1 204 ? 5.411 1.257 4.843 1.00 98.31 204 PHE A O 1
ATOM 1688 N N . ILE A 1 205 ? 5.925 -0.165 3.178 1.00 98.06 205 ILE A N 1
ATOM 1689 C CA . ILE A 1 205 ? 4.941 -1.197 3.562 1.00 98.06 205 ILE A CA 1
ATOM 1690 C C . ILE A 1 205 ? 5.232 -1.684 4.984 1.00 98.06 205 ILE A C 1
ATOM 1692 O O . ILE A 1 205 ? 4.353 -1.716 5.846 1.00 98.06 205 ILE A O 1
ATOM 1696 N N . GLU A 1 206 ? 6.493 -2.020 5.245 1.00 96.62 206 GLU A N 1
ATOM 1697 C CA . GLU A 1 206 ? 6.961 -2.491 6.540 1.00 96.62 206 GLU A CA 1
ATOM 1698 C C . GLU A 1 206 ? 6.718 -1.490 7.671 1.00 96.62 206 GLU A C 1
ATOM 1700 O O . GLU A 1 206 ? 6.399 -1.895 8.794 1.00 96.62 206 GLU A O 1
ATOM 1705 N N . ARG A 1 207 ? 6.886 -0.194 7.400 1.00 97.00 207 ARG A N 1
ATOM 1706 C CA . ARG A 1 207 ? 6.626 0.868 8.374 1.00 97.00 207 ARG A CA 1
ATOM 1707 C C . ARG A 1 207 ? 5.140 1.105 8.574 1.00 97.00 207 ARG A C 1
ATOM 1709 O O . ARG A 1 207 ? 4.721 1.186 9.724 1.00 97.00 207 ARG A O 1
ATOM 1716 N N . ALA A 1 208 ? 4.361 1.175 7.496 1.00 96.62 208 ALA A N 1
ATOM 1717 C CA . ALA A 1 208 ? 2.920 1.406 7.549 1.00 96.62 208 ALA A CA 1
ATOM 1718 C C . ALA A 1 208 ? 2.229 0.341 8.405 1.00 96.62 208 ALA A C 1
ATOM 1720 O O . ALA A 1 208 ? 1.491 0.662 9.334 1.00 96.62 208 ALA A O 1
ATOM 1721 N N . LEU A 1 209 ? 2.573 -0.930 8.177 1.00 95.62 209 LEU A N 1
ATOM 1722 C CA . LEU A 1 209 ? 1.998 -2.056 8.909 1.00 95.62 209 LEU A CA 1
ATOM 1723 C C . LEU A 1 209 ? 2.447 -2.130 10.374 1.00 95.62 209 LEU A C 1
ATOM 1725 O O . LEU A 1 209 ? 1.849 -2.880 11.131 1.00 95.62 209 LEU A O 1
ATOM 1729 N N . ARG A 1 210 ? 3.459 -1.363 10.801 1.00 93.69 210 ARG A N 1
ATOM 1730 C CA . ARG A 1 210 ? 3.921 -1.279 12.201 1.00 93.69 210 ARG A CA 1
ATOM 1731 C C . ARG A 1 210 ? 3.403 -0.041 12.944 1.00 93.69 210 ARG A C 1
ATOM 1733 O O . ARG A 1 210 ? 3.722 0.128 14.121 1.00 93.69 210 ARG A O 1
ATOM 1740 N N . ILE A 1 211 ? 2.632 0.832 12.292 1.00 92.19 211 ILE A N 1
ATOM 1741 C CA . ILE A 1 211 ? 2.047 2.014 12.940 1.00 92.19 211 ILE A CA 1
ATOM 1742 C C . ILE A 1 211 ? 1.087 1.568 14.045 1.00 92.19 211 ILE A C 1
ATOM 1744 O O . ILE A 1 211 ? 0.253 0.691 13.832 1.00 92.19 211 ILE A O 1
ATOM 1748 N N . ARG A 1 212 ? 1.191 2.197 15.226 1.00 90.44 212 ARG A N 1
ATOM 1749 C CA . ARG A 1 212 ? 0.408 1.835 16.423 1.00 90.44 212 ARG A CA 1
ATOM 1750 C C . ARG A 1 212 ? -1.097 1.798 16.159 1.00 90.44 212 ARG A C 1
ATOM 1752 O O . ARG A 1 212 ? -1.748 0.847 16.568 1.00 90.44 212 ARG A O 1
ATOM 1759 N N . ASP A 1 213 ? -1.620 2.786 15.438 1.00 89.12 213 ASP A N 1
ATOM 1760 C CA . ASP A 1 213 ? -3.054 2.872 15.143 1.00 89.12 213 ASP A CA 1
ATOM 1761 C C . ASP A 1 213 ? -3.519 1.732 14.218 1.00 89.12 213 ASP A C 1
ATOM 1763 O O . ASP A 1 213 ? -4.631 1.236 14.363 1.00 89.12 213 ASP A O 1
ATOM 1767 N N . ILE A 1 214 ? -2.650 1.242 13.324 1.00 90.94 214 ILE A N 1
ATOM 1768 C CA . ILE A 1 214 ? -2.940 0.055 12.507 1.00 90.94 214 ILE A CA 1
ATOM 1769 C C . ILE A 1 214 ? -2.942 -1.225 13.355 1.00 90.94 214 ILE A C 1
ATOM 1771 O O . ILE A 1 214 ? -3.696 -2.153 13.082 1.00 90.94 214 ILE A O 1
ATOM 1775 N N . GLN A 1 215 ? -2.103 -1.292 14.392 1.00 90.44 215 GLN A N 1
ATOM 1776 C CA . GLN A 1 215 ? -1.970 -2.486 15.233 1.00 90.44 215 GLN A CA 1
ATOM 1777 C C . GLN A 1 215 ? -3.216 -2.752 16.084 1.00 90.44 215 GLN A C 1
ATOM 1779 O O . GLN A 1 215 ? -3.451 -3.889 16.475 1.00 90.44 215 GLN A O 1
ATOM 1784 N N . VAL A 1 216 ? -4.031 -1.725 16.342 1.00 88.50 216 VAL A N 1
ATOM 1785 C CA . VAL A 1 216 ? -5.285 -1.835 17.109 1.00 88.50 216 VAL A CA 1
ATOM 1786 C C . VAL A 1 216 ? -6.532 -1.936 16.222 1.00 88.50 216 VAL A C 1
ATOM 1788 O O . VAL A 1 216 ? -7.655 -1.909 16.725 1.00 88.50 216 VAL A O 1
ATOM 1791 N N . MET A 1 217 ? -6.337 -2.055 14.907 1.00 89.75 217 MET A N 1
ATOM 1792 C CA . MET A 1 217 ? -7.404 -2.236 13.931 1.00 89.75 217 MET A CA 1
ATOM 1793 C C . MET A 1 217 ? -8.173 -3.546 14.197 1.00 89.75 217 MET A C 1
ATOM 1795 O O . MET A 1 217 ? -7.557 -4.551 14.571 1.00 89.75 217 MET A O 1
ATOM 1799 N N . PRO A 1 218 ? -9.508 -3.579 14.020 1.00 88.88 218 PRO A N 1
ATOM 1800 C CA . PRO A 1 218 ? -10.280 -4.782 14.303 1.00 88.88 218 PRO A CA 1
ATOM 1801 C C . PRO A 1 218 ? -9.905 -5.941 13.371 1.00 88.88 218 PRO A C 1
ATOM 1803 O O . PRO A 1 218 ? -9.469 -5.752 12.234 1.00 88.88 218 PRO A O 1
ATOM 1806 N N . MET A 1 219 ? -10.109 -7.169 13.858 1.00 87.25 219 MET A N 1
ATOM 1807 C CA . MET A 1 219 ? -9.682 -8.391 13.169 1.00 87.25 219 MET A CA 1
ATOM 1808 C C . MET A 1 219 ? -10.266 -8.505 11.752 1.00 87.25 219 MET A C 1
ATOM 1810 O O . MET A 1 219 ? -9.575 -8.940 10.837 1.00 87.25 219 MET A O 1
ATOM 1814 N N . ILE A 1 220 ? -11.502 -8.051 11.529 1.00 85.75 220 ILE A N 1
ATOM 1815 C CA . ILE A 1 220 ? -12.121 -8.046 10.194 1.00 85.75 220 ILE A CA 1
ATOM 1816 C C . ILE A 1 220 ? -11.270 -7.301 9.152 1.00 85.75 220 ILE A C 1
ATOM 1818 O O . ILE A 1 220 ? -11.117 -7.774 8.026 1.00 85.75 220 ILE A O 1
ATOM 1822 N N . GLU A 1 221 ? -10.625 -6.202 9.540 1.00 88.94 221 GLU A N 1
ATOM 1823 C CA . GLU A 1 221 ? -9.793 -5.419 8.629 1.00 88.94 221 GLU A CA 1
ATOM 1824 C C . GLU A 1 221 ? -8.389 -5.995 8.484 1.00 88.94 221 GLU A C 1
ATOM 1826 O O . GLU A 1 221 ? -7.798 -5.899 7.412 1.00 88.94 221 GLU A O 1
ATOM 1831 N N . TRP A 1 222 ? -7.844 -6.641 9.522 1.00 90.62 222 TRP A N 1
ATOM 1832 C CA . TRP A 1 222 ? -6.603 -7.407 9.378 1.00 90.62 222 TRP A CA 1
ATOM 1833 C C . TRP A 1 222 ? -6.798 -8.545 8.384 1.00 90.62 222 TRP A C 1
ATOM 1835 O O . TRP A 1 222 ? -5.975 -8.746 7.491 1.00 90.62 222 TRP A O 1
ATOM 1845 N N . PHE A 1 223 ? -7.920 -9.253 8.499 1.00 87.12 223 PHE A N 1
ATOM 1846 C CA . PHE A 1 223 ? -8.307 -10.292 7.558 1.00 87.12 223 PHE A CA 1
ATOM 1847 C C . PHE A 1 223 ? -8.456 -9.729 6.137 1.00 87.12 223 PHE A C 1
ATOM 1849 O O . PHE A 1 223 ? -7.876 -10.282 5.198 1.00 87.12 223 PHE A O 1
ATOM 1856 N N . ALA A 1 224 ? -9.132 -8.583 5.990 1.00 86.38 224 ALA A N 1
ATOM 1857 C CA . ALA A 1 224 ? -9.212 -7.862 4.726 1.00 86.38 224 ALA A CA 1
ATOM 1858 C C . ALA A 1 224 ? -7.810 -7.521 4.192 1.00 86.38 224 ALA A C 1
ATOM 1860 O O . ALA A 1 224 ? -7.501 -7.883 3.064 1.00 86.38 224 ALA A O 1
ATOM 1861 N N . CYS A 1 225 ? -6.925 -6.932 5.000 1.00 91.38 225 CYS A N 1
ATOM 1862 C CA . CYS A 1 225 ? -5.541 -6.604 4.641 1.00 91.38 225 CYS A CA 1
ATOM 1863 C C . CYS A 1 225 ? -4.781 -7.813 4.075 1.00 91.38 225 CYS A C 1
ATOM 1865 O O . CYS A 1 225 ? -4.143 -7.708 3.021 1.00 91.38 225 CYS A O 1
ATOM 1867 N N . PHE A 1 226 ? -4.901 -8.987 4.707 1.00 90.56 226 PHE A N 1
ATOM 1868 C CA . PHE A 1 226 ? -4.303 -10.212 4.176 1.00 90.56 226 PHE A CA 1
ATOM 1869 C C . PHE A 1 226 ? -4.867 -10.585 2.806 1.00 90.56 226 PHE A C 1
ATOM 1871 O O . PHE A 1 226 ? -4.104 -10.770 1.858 1.00 90.56 226 PHE A O 1
ATOM 1878 N N . GLN A 1 227 ? -6.188 -10.696 2.689 1.00 87.25 227 GLN A N 1
ATOM 1879 C CA . GLN A 1 227 ? -6.828 -11.192 1.470 1.00 87.25 227 GLN A CA 1
ATOM 1880 C C . GLN A 1 227 ? -6.685 -10.247 0.278 1.00 87.25 227 GLN A C 1
ATOM 1882 O O . GLN A 1 227 ? -6.576 -10.704 -0.858 1.00 87.25 227 GLN A O 1
ATOM 1887 N N . ARG A 1 228 ? -6.695 -8.946 0.551 1.00 86.50 228 ARG A N 1
ATOM 1888 C CA . ARG A 1 228 ? -6.850 -7.878 -0.438 1.00 86.50 228 ARG A CA 1
ATOM 1889 C C . ARG A 1 228 ? -5.546 -7.212 -0.841 1.00 86.50 228 ARG A C 1
ATOM 1891 O O . ARG A 1 228 ? -5.428 -6.691 -1.943 1.00 86.50 228 ARG A O 1
ATOM 1898 N N . ILE A 1 229 ? -4.548 -7.246 0.040 1.00 91.56 229 ILE A N 1
ATOM 1899 C CA . ILE A 1 229 ? -3.288 -6.533 -0.173 1.00 91.56 229 ILE A CA 1
ATOM 1900 C C . ILE A 1 229 ? -2.109 -7.494 -0.083 1.00 91.56 229 ILE A C 1
ATOM 1902 O O . ILE A 1 229 ? -1.386 -7.670 -1.060 1.00 91.56 229 ILE A O 1
ATOM 1906 N N . LEU A 1 230 ? -1.922 -8.162 1.057 1.00 93.19 230 LEU A N 1
ATOM 1907 C CA . LEU A 1 230 ? -0.692 -8.916 1.317 1.00 93.19 230 LEU A CA 1
ATOM 1908 C C . LEU A 1 230 ? -0.575 -10.193 0.477 1.00 93.19 230 LEU A C 1
ATOM 1910 O O . LEU A 1 230 ? 0.472 -10.443 -0.118 1.00 93.19 230 LEU A O 1
ATOM 1914 N N . LEU A 1 231 ? -1.631 -11.004 0.395 1.00 90.75 231 LEU A N 1
ATOM 1915 C CA . LEU A 1 231 ? -1.608 -12.219 -0.423 1.00 90.75 231 LEU A CA 1
ATOM 1916 C C . LEU A 1 231 ? -1.588 -11.901 -1.926 1.00 90.75 231 LEU A C 1
ATOM 1918 O O . LEU A 1 231 ? -0.812 -12.541 -2.638 1.00 90.75 231 LEU A O 1
ATOM 1922 N N . PRO A 1 232 ? -2.352 -10.913 -2.435 1.00 89.88 232 PRO A N 1
ATOM 1923 C CA . PRO A 1 232 ? -2.195 -10.437 -3.807 1.00 89.88 232 PRO A CA 1
ATOM 1924 C C . PRO A 1 232 ? -0.788 -9.912 -4.109 1.00 89.88 232 PRO A C 1
ATOM 1926 O O . PRO A 1 232 ? -0.249 -10.248 -5.158 1.00 89.88 232 PRO A O 1
ATOM 1929 N N . MET A 1 233 ? -0.147 -9.187 -3.185 1.00 92.12 233 MET A N 1
ATOM 1930 C CA . MET A 1 233 ? 1.248 -8.744 -3.323 1.00 92.12 233 MET A CA 1
ATOM 1931 C C . MET A 1 233 ? 2.218 -9.930 -3.467 1.00 92.12 233 MET A C 1
ATOM 1933 O O . MET A 1 233 ? 3.102 -9.910 -4.321 1.00 92.12 233 MET A O 1
ATOM 1937 N N . LEU A 1 234 ? 2.049 -11.000 -2.684 1.00 91.25 234 LEU A N 1
ATOM 1938 C CA . LEU A 1 234 ? 2.876 -12.204 -2.844 1.00 91.25 234 LEU A CA 1
ATOM 1939 C C . LEU A 1 234 ? 2.613 -12.910 -4.183 1.00 91.25 234 LEU A C 1
ATOM 1941 O O . LEU A 1 234 ? 3.547 -13.314 -4.872 1.00 91.25 234 LEU A O 1
ATOM 1945 N N . LYS A 1 235 ? 1.346 -13.029 -4.599 1.00 88.50 235 LYS A N 1
ATOM 1946 C CA . LYS A 1 235 ? 0.989 -13.590 -5.917 1.00 88.50 235 LYS A CA 1
ATOM 1947 C C . LYS A 1 235 ? 1.578 -12.763 -7.064 1.00 88.50 235 LYS A C 1
ATOM 1949 O O . LYS A 1 235 ? 2.034 -13.334 -8.055 1.00 88.50 235 LYS A O 1
ATOM 1954 N N . LEU A 1 236 ? 1.608 -11.440 -6.920 1.00 84.50 236 LEU A N 1
ATOM 1955 C CA . LEU A 1 236 ? 2.205 -10.515 -7.879 1.00 84.50 236 LEU A CA 1
ATOM 1956 C C . LEU A 1 236 ? 3.693 -10.814 -8.087 1.00 84.50 236 LEU A C 1
ATOM 1958 O O . LEU A 1 236 ? 4.136 -10.986 -9.218 1.00 84.50 236 LEU A O 1
ATOM 1962 N N . LEU A 1 237 ? 4.441 -10.949 -6.994 1.00 85.75 237 LEU A N 1
ATOM 1963 C CA . LEU A 1 237 ? 5.874 -11.253 -7.011 1.00 85.75 237 LEU A CA 1
ATOM 1964 C C . LEU A 1 237 ? 6.205 -12.647 -7.570 1.00 85.75 237 LEU A C 1
ATOM 1966 O O . LEU A 1 237 ? 7.309 -12.848 -8.074 1.00 85.75 237 LEU A O 1
ATOM 1970 N N . ILE A 1 238 ? 5.277 -13.608 -7.482 1.00 83.31 238 ILE A N 1
ATOM 1971 C CA . ILE A 1 238 ? 5.419 -14.920 -8.140 1.00 83.31 238 ILE A CA 1
ATOM 1972 C C . ILE A 1 238 ? 5.193 -14.794 -9.650 1.00 83.31 238 ILE A C 1
ATOM 1974 O O . ILE A 1 238 ? 5.930 -15.378 -10.435 1.00 83.31 238 ILE A O 1
ATOM 1978 N N . THR A 1 239 ? 4.144 -14.076 -10.056 1.00 81.00 239 THR A N 1
ATOM 1979 C CA . THR A 1 239 ? 3.687 -14.033 -11.457 1.00 81.00 239 THR A CA 1
ATOM 1980 C C . THR A 1 239 ? 4.486 -13.077 -12.337 1.00 81.00 239 THR A C 1
ATOM 1982 O O . THR A 1 239 ? 4.538 -13.273 -13.546 1.00 81.00 239 THR A O 1
ATOM 1985 N N . ASN A 1 240 ? 5.116 -12.058 -11.751 1.00 72.94 240 ASN A N 1
ATOM 1986 C CA . ASN A 1 240 ? 5.827 -11.012 -12.479 1.00 72.94 240 ASN A CA 1
ATOM 1987 C C . ASN A 1 240 ? 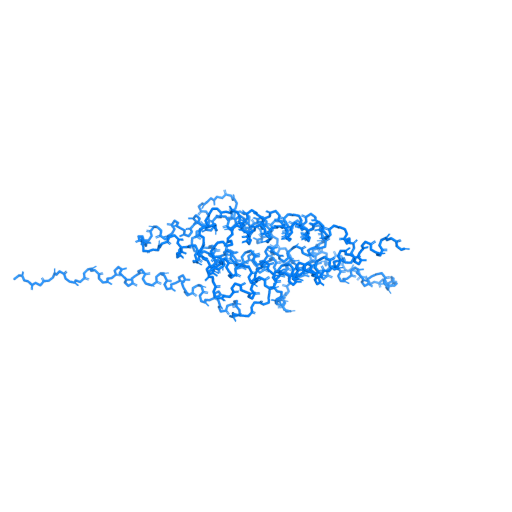7.319 -11.047 -12.133 1.00 72.94 240 ASN A C 1
ATOM 1989 O O . ASN A 1 240 ? 7.790 -10.294 -11.280 1.00 72.94 240 ASN A O 1
ATOM 1993 N N . SER A 1 241 ? 8.071 -11.923 -12.804 1.00 60.59 241 SER A N 1
ATOM 1994 C CA . SER A 1 241 ? 9.535 -11.867 -12.790 1.00 60.59 241 SER A CA 1
ATOM 1995 C C . SER A 1 241 ? 10.016 -10.836 -13.821 1.00 60.59 241 SER A C 1
ATOM 1997 O O . SER A 1 241 ? 9.845 -11.079 -15.021 1.00 60.59 241 SER A O 1
ATO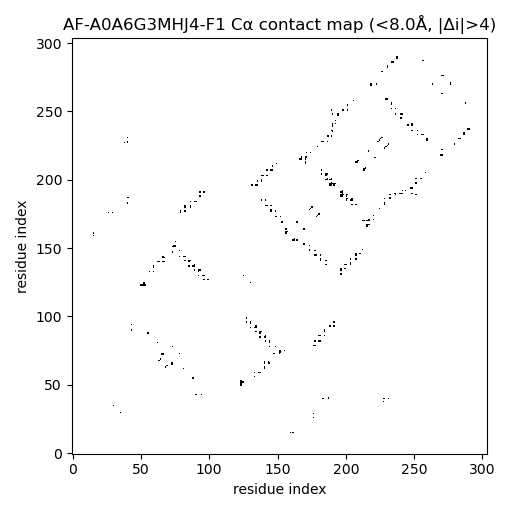M 1999 N N . PRO A 1 242 ? 10.599 -9.686 -13.424 1.00 55.03 242 PRO A N 1
ATOM 2000 C CA . PRO A 1 242 ? 11.137 -8.750 -14.390 1.00 55.03 242 PRO A CA 1
ATOM 2001 C C . PRO A 1 242 ? 12.300 -9.426 -15.133 1.00 55.03 242 PRO A C 1
ATOM 2003 O O . PRO A 1 242 ? 13.097 -10.129 -14.507 1.00 55.03 242 PRO A O 1
ATOM 2006 N N . PRO A 1 243 ? 12.442 -9.195 -16.446 1.00 52.78 243 PRO A N 1
ATOM 2007 C CA . PRO A 1 243 ? 13.358 -9.952 -17.298 1.00 52.78 243 PRO A CA 1
ATOM 2008 C C . PRO A 1 243 ? 14.855 -9.713 -17.034 1.00 52.78 243 PRO A C 1
ATOM 2010 O O . PRO A 1 243 ? 15.673 -10.314 -17.718 1.00 52.78 243 PRO A O 1
ATOM 2013 N N . ILE A 1 244 ? 15.241 -8.829 -16.100 1.00 49.97 244 ILE A N 1
ATOM 2014 C CA . ILE A 1 244 ? 16.614 -8.294 -16.064 1.00 49.97 244 ILE A CA 1
ATOM 2015 C C . ILE A 1 244 ? 17.414 -8.640 -14.797 1.00 49.97 244 ILE A C 1
ATOM 2017 O O . ILE A 1 244 ? 18.627 -8.645 -14.898 1.00 49.97 244 ILE A O 1
ATOM 2021 N N . ASN A 1 245 ? 16.829 -9.008 -13.647 1.00 61.66 245 ASN A N 1
ATOM 2022 C CA . ASN A 1 245 ? 17.624 -9.370 -12.451 1.00 61.66 245 ASN A CA 1
ATOM 2023 C C . ASN A 1 245 ? 16.850 -10.280 -11.477 1.00 61.66 245 ASN A C 1
ATOM 2025 O O . ASN A 1 245 ? 16.227 -9.801 -10.525 1.00 61.66 245 ASN A O 1
ATOM 2029 N N . ILE A 1 246 ? 16.914 -11.596 -11.697 1.00 65.56 246 ILE A N 1
ATOM 2030 C CA . ILE A 1 246 ? 16.199 -12.615 -10.903 1.00 65.56 246 ILE A CA 1
ATOM 2031 C C . ILE A 1 246 ? 16.639 -12.573 -9.424 1.00 65.56 246 ILE A C 1
ATOM 2033 O O . ILE A 1 246 ? 15.796 -12.460 -8.534 1.00 65.56 246 ILE A O 1
ATOM 2037 N N . SER A 1 247 ? 17.952 -12.501 -9.166 1.00 69.00 247 SER A N 1
ATOM 2038 C CA . SER A 1 247 ? 18.523 -12.462 -7.806 1.00 69.00 247 SER A CA 1
ATOM 2039 C C . SER A 1 247 ? 18.039 -11.266 -6.963 1.00 69.00 247 SER A C 1
ATOM 2041 O O . SER A 1 247 ? 17.732 -11.391 -5.776 1.00 69.00 247 SER A O 1
ATOM 2043 N N . GLU A 1 248 ? 17.890 -10.083 -7.569 1.00 70.75 248 GLU A N 1
ATOM 2044 C CA . GLU A 1 248 ? 17.414 -8.891 -6.852 1.00 70.75 248 GLU A CA 1
ATOM 2045 C C . GLU A 1 248 ? 15.901 -8.916 -6.591 1.00 70.75 248 GLU A C 1
ATOM 2047 O O . GLU A 1 248 ? 15.409 -8.279 -5.650 1.00 70.75 248 GLU A O 1
ATOM 2052 N N . LEU A 1 249 ? 15.135 -9.606 -7.442 1.00 80.88 249 LEU A N 1
ATOM 2053 C CA . LEU A 1 249 ? 13.725 -9.857 -7.171 1.00 80.88 249 LEU A CA 1
ATOM 2054 C C . LEU A 1 249 ? 13.579 -10.848 -6.009 1.00 80.88 249 LEU A C 1
ATOM 2056 O O . LEU A 1 249 ? 12.695 -10.666 -5.171 1.00 80.88 249 LEU A O 1
ATOM 2060 N N . ASP A 1 250 ? 14.467 -11.834 -5.900 1.00 82.50 250 ASP A N 1
ATOM 2061 C CA . ASP A 1 250 ? 14.440 -12.821 -4.819 1.00 82.50 250 ASP A CA 1
ATOM 2062 C C . ASP A 1 250 ? 14.662 -12.210 -3.430 1.00 82.50 250 ASP A C 1
ATOM 2064 O O . ASP A 1 250 ? 14.030 -12.636 -2.456 1.00 82.50 250 ASP A O 1
ATOM 2068 N N . GLU A 1 251 ? 15.464 -11.145 -3.327 1.00 86.94 251 GLU A N 1
ATOM 2069 C CA . GLU A 1 251 ? 15.572 -10.342 -2.100 1.00 86.94 251 GLU A CA 1
ATOM 2070 C C . GLU A 1 251 ? 14.207 -9.733 -1.718 1.00 86.94 251 GLU A C 1
ATOM 2072 O O . GLU A 1 251 ? 13.769 -9.818 -0.566 1.00 86.94 251 GLU A O 1
ATOM 2077 N N . THR A 1 252 ? 13.494 -9.166 -2.698 1.00 90.56 252 THR A N 1
ATOM 2078 C CA . THR A 1 252 ? 12.172 -8.536 -2.502 1.00 90.56 252 THR A CA 1
ATOM 2079 C C . THR A 1 252 ? 11.108 -9.574 -2.134 1.00 90.56 252 THR A C 1
ATOM 2081 O O . THR A 1 252 ? 10.336 -9.378 -1.191 1.00 90.56 252 THR A O 1
ATOM 2084 N N . LYS A 1 253 ? 11.115 -10.719 -2.824 1.00 90.25 253 LYS A N 1
ATOM 2085 C CA . LYS A 1 253 ? 10.304 -11.910 -2.539 1.00 90.25 253 LYS A CA 1
ATOM 2086 C C . LYS A 1 253 ? 10.501 -12.402 -1.107 1.00 90.25 253 LYS A C 1
ATOM 2088 O O . LYS A 1 253 ? 9.525 -12.570 -0.379 1.00 90.25 253 LYS A O 1
ATOM 2093 N N . THR A 1 254 ? 11.755 -12.585 -0.693 1.00 90.12 254 THR A N 1
ATOM 2094 C CA . THR A 1 254 ? 12.107 -13.091 0.641 1.00 90.12 254 THR A CA 1
ATOM 2095 C C . THR A 1 254 ? 11.648 -12.129 1.734 1.00 90.12 254 THR A C 1
ATOM 2097 O O . THR A 1 254 ? 11.011 -12.558 2.697 1.00 90.12 254 THR A O 1
ATOM 2100 N N . ARG A 1 255 ? 11.895 -10.819 1.572 1.00 93.25 255 ARG A N 1
ATOM 2101 C CA . ARG A 1 255 ? 11.411 -9.801 2.522 1.00 93.25 255 ARG A CA 1
ATOM 2102 C C . ARG A 1 255 ? 9.889 -9.763 2.609 1.00 93.25 255 ARG A C 1
ATOM 2104 O O . ARG A 1 255 ? 9.347 -9.723 3.710 1.00 93.25 255 ARG A O 1
ATOM 2111 N N . SER A 1 256 ? 9.203 -9.829 1.470 1.00 94.19 256 SER A N 1
ATOM 2112 C CA . SER A 1 256 ? 7.738 -9.842 1.417 1.00 94.19 256 SER A CA 1
ATOM 2113 C C . SER A 1 256 ? 7.160 -11.055 2.139 1.00 94.19 256 SER A C 1
ATOM 2115 O O . SER A 1 256 ? 6.256 -10.913 2.960 1.00 94.19 256 SER A O 1
ATOM 2117 N N . LEU A 1 257 ? 7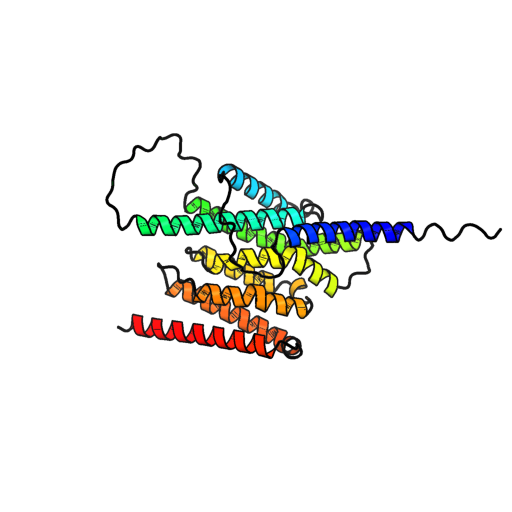.718 -12.245 1.899 1.00 93.19 257 LEU A N 1
ATOM 2118 C CA . LEU A 1 257 ? 7.267 -13.467 2.556 1.00 93.19 257 LEU A CA 1
ATOM 2119 C C . LEU A 1 257 ? 7.508 -13.427 4.070 1.00 93.19 257 LEU A C 1
ATOM 2121 O O . LEU A 1 257 ? 6.624 -13.800 4.845 1.00 93.19 257 LEU A O 1
ATOM 2125 N N . ALA A 1 258 ? 8.674 -12.932 4.496 1.00 93.75 258 ALA A N 1
ATOM 2126 C CA . ALA A 1 258 ? 9.008 -12.765 5.907 1.00 93.75 258 ALA A CA 1
ATOM 2127 C C . ALA A 1 258 ? 8.059 -11.776 6.602 1.00 93.75 258 ALA A C 1
ATOM 2129 O O . ALA A 1 258 ? 7.589 -12.051 7.706 1.00 93.75 258 ALA A O 1
ATOM 2130 N N . LEU A 1 259 ? 7.730 -10.659 5.945 1.00 95.56 259 LEU A N 1
ATOM 2131 C CA . LEU A 1 259 ? 6.777 -9.672 6.449 1.00 95.56 259 LEU A CA 1
ATOM 2132 C C . LEU A 1 259 ? 5.384 -10.279 6.646 1.00 95.56 259 LEU A C 1
ATOM 2134 O O . LEU A 1 259 ? 4.825 -10.172 7.737 1.00 95.56 259 LEU A O 1
ATOM 2138 N N . VAL A 1 260 ? 4.838 -10.939 5.620 1.00 94.19 260 VAL A N 1
ATOM 2139 C CA . VAL A 1 260 ? 3.498 -11.546 5.690 1.00 94.19 260 VAL A CA 1
ATOM 2140 C C . VAL A 1 260 ? 3.452 -12.645 6.748 1.00 94.19 260 VAL A C 1
ATOM 2142 O O . VAL A 1 260 ? 2.531 -12.665 7.561 1.00 94.19 260 VAL A O 1
ATOM 2145 N N . SER A 1 261 ? 4.476 -13.502 6.802 1.00 93.06 261 SER A N 1
ATOM 2146 C CA . SER A 1 261 ? 4.592 -14.548 7.826 1.00 93.06 261 SER A CA 1
ATOM 2147 C C . SER A 1 261 ? 4.626 -13.951 9.230 1.00 93.06 261 SER A C 1
ATOM 2149 O O . SER A 1 261 ? 3.897 -14.395 10.113 1.00 93.06 261 SER A O 1
ATOM 2151 N N . LYS A 1 262 ? 5.424 -12.898 9.436 1.00 93.69 262 LYS A N 1
ATOM 2152 C CA . LYS A 1 262 ? 5.524 -12.218 10.728 1.00 93.69 262 LYS A CA 1
ATOM 2153 C C . LYS A 1 262 ? 4.190 -11.615 11.160 1.00 93.69 262 LYS A C 1
ATOM 2155 O O . LYS A 1 262 ? 3.779 -11.843 12.292 1.00 93.69 262 LYS A O 1
ATOM 2160 N N . LEU A 1 263 ? 3.513 -10.879 10.280 1.00 93.25 263 LEU A N 1
ATOM 2161 C CA . LEU A 1 263 ? 2.218 -10.263 10.588 1.00 93.25 263 LEU A CA 1
ATOM 2162 C C . LEU A 1 263 ? 1.140 -11.312 10.867 1.00 93.25 263 LEU A C 1
ATOM 2164 O O . LEU A 1 263 ? 0.311 -11.121 11.755 1.00 93.25 263 LEU A O 1
ATOM 2168 N N . PHE A 1 264 ? 1.153 -12.424 10.128 1.00 91.00 264 PHE A N 1
ATOM 2169 C CA . PHE A 1 264 ? 0.208 -13.517 10.337 1.00 91.00 264 PHE A CA 1
ATOM 2170 C C . PHE A 1 264 ? 0.420 -14.161 11.707 1.00 91.00 264 PHE A C 1
ATOM 2172 O O . PHE A 1 264 ? -0.529 -14.315 12.467 1.00 91.00 264 PHE A O 1
ATOM 2179 N N . LEU A 1 265 ? 1.673 -14.464 12.057 1.00 91.69 265 LEU A N 1
ATOM 2180 C CA . LEU A 1 265 ? 2.021 -15.043 13.355 1.00 91.69 265 LEU A CA 1
ATOM 2181 C C . LEU A 1 265 ? 1.722 -14.092 14.519 1.00 91.69 265 LEU A C 1
ATOM 2183 O O . LEU A 1 265 ? 1.238 -14.537 15.554 1.00 91.69 265 LEU A O 1
ATOM 2187 N N . GLN A 1 266 ? 1.958 -12.789 14.345 1.00 90.75 266 GLN A N 1
ATOM 2188 C CA . GLN A 1 266 ? 1.633 -11.775 15.353 1.00 90.75 266 GLN A CA 1
ATOM 2189 C C . GLN A 1 266 ? 0.137 -11.724 15.680 1.00 90.75 266 GLN A C 1
ATOM 2191 O O . GLN A 1 266 ? -0.221 -11.528 16.836 1.00 90.75 266 GLN A O 1
ATOM 2196 N N . ASN A 1 267 ? -0.724 -11.933 14.683 1.00 86.31 267 ASN A N 1
ATOM 2197 C CA . ASN A 1 267 ? -2.176 -11.883 14.843 1.00 86.31 267 ASN A CA 1
ATOM 2198 C C . ASN A 1 267 ? -2.814 -13.282 14.958 1.00 86.31 267 ASN A C 1
ATOM 2200 O O . ASN A 1 267 ? -4.037 -13.401 14.972 1.00 86.31 267 ASN A O 1
ATOM 2204 N N . LEU A 1 268 ? -2.017 -14.356 15.042 1.00 87.44 268 LEU A N 1
ATOM 2205 C CA . LEU A 1 268 ? -2.491 -15.740 14.921 1.00 87.44 268 LEU A CA 1
ATOM 2206 C C . LEU A 1 268 ? -3.559 -16.107 15.960 1.00 87.44 268 LEU A C 1
ATOM 2208 O O . LEU A 1 268 ? -4.521 -16.806 15.632 1.00 87.44 268 LEU A O 1
ATOM 2212 N N . SER A 1 269 ? -3.415 -15.625 17.198 1.00 85.06 269 SER A N 1
ATOM 2213 C CA . SER A 1 269 ? -4.374 -15.895 18.277 1.00 85.06 269 SER A CA 1
ATOM 2214 C C . SER A 1 269 ? -5.775 -15.380 17.952 1.00 85.06 269 SER A C 1
ATOM 2216 O O . SER A 1 269 ? -6.754 -16.034 18.297 1.00 85.06 269 SER A O 1
ATOM 2218 N N . GLU A 1 270 ? -5.879 -14.248 17.255 1.00 83.69 270 GLU A N 1
ATOM 2219 C CA . GLU A 1 270 ? -7.159 -13.653 16.865 1.00 83.69 270 GLU A CA 1
ATOM 2220 C C . GLU A 1 270 ? -7.628 -14.147 15.493 1.00 83.69 270 GLU A C 1
ATOM 2222 O O . GLU A 1 270 ? -8.801 -14.485 15.340 1.00 83.69 270 GLU A O 1
ATOM 2227 N N . ILE A 1 271 ? -6.722 -14.296 14.515 1.00 81.56 271 ILE A N 1
ATOM 2228 C CA . ILE A 1 271 ? -7.054 -14.833 13.184 1.00 81.56 271 ILE A CA 1
ATOM 2229 C C . ILE A 1 271 ? -7.624 -16.255 13.309 1.00 81.56 271 ILE A C 1
ATOM 2231 O O . ILE A 1 271 ? -8.598 -16.581 12.632 1.00 81.56 271 ILE A O 1
ATOM 2235 N N . SER A 1 272 ? -7.056 -17.102 14.176 1.00 86.31 272 SER A N 1
ATOM 2236 C CA . SER A 1 272 ? -7.475 -18.508 14.323 1.00 86.31 272 SER A CA 1
ATOM 2237 C C . SER A 1 272 ? -8.921 -18.695 14.791 1.00 86.31 272 SER A C 1
ATOM 2239 O O . SER A 1 272 ? -9.504 -19.748 14.544 1.00 86.31 272 SER A O 1
ATOM 2241 N N . LYS A 1 273 ? -9.523 -17.670 15.409 1.00 86.88 273 LYS A N 1
ATOM 2242 C CA . LYS A 1 273 ? -10.930 -17.673 15.838 1.00 86.88 273 LYS A CA 1
ATOM 2243 C C . LYS A 1 273 ? -11.900 -17.342 14.698 1.00 86.88 273 LYS A C 1
ATOM 2245 O O . LYS A 1 273 ? -13.103 -17.542 14.844 1.00 86.88 273 LYS A O 1
ATOM 2250 N N . HIS A 1 274 ? -11.411 -16.806 13.578 1.00 83.81 274 HIS A N 1
ATOM 2251 C CA . HIS A 1 274 ? -12.247 -16.383 12.459 1.00 83.81 274 HIS A CA 1
ATOM 2252 C C . HIS A 1 274 ? -12.706 -17.582 11.613 1.00 83.81 274 HIS A C 1
ATOM 2254 O O . HIS A 1 274 ? -11.918 -18.470 11.291 1.00 83.81 274 HIS A O 1
ATOM 2260 N N . GLN A 1 275 ? -13.965 -17.570 11.165 1.00 85.50 275 GLN A N 1
ATOM 2261 C CA . GLN A 1 275 ? -14.576 -18.668 10.396 1.00 85.50 275 GLN A CA 1
ATOM 2262 C C . GLN A 1 275 ? -13.806 -19.043 9.112 1.00 85.50 275 GLN A C 1
ATOM 2264 O O . GLN A 1 275 ? -13.752 -20.208 8.730 1.00 85.50 275 GLN A O 1
ATOM 2269 N N . CYS A 1 276 ? -13.144 -18.070 8.479 1.00 84.12 276 CYS A N 1
ATOM 2270 C CA . CYS A 1 276 ? -12.361 -18.271 7.253 1.00 84.12 276 CYS A CA 1
ATOM 2271 C C . CYS A 1 276 ? -10.864 -18.550 7.5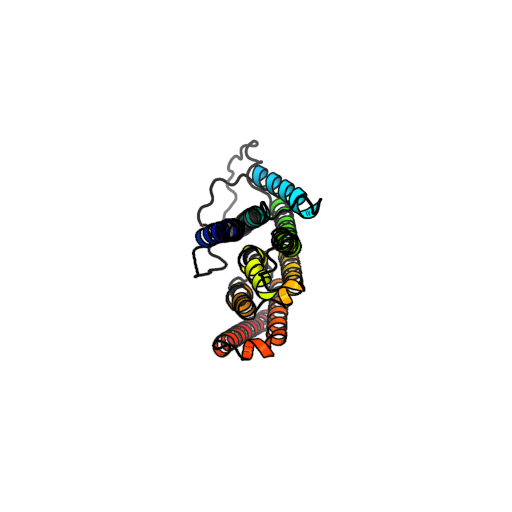02 1.00 84.12 276 CYS A C 1
ATOM 2273 O O . CYS A 1 276 ? -10.065 -18.478 6.567 1.00 84.12 276 CYS A O 1
ATOM 2275 N N . PHE A 1 277 ? -10.446 -18.853 8.739 1.00 86.56 277 PHE A N 1
ATOM 2276 C CA . PHE A 1 277 ? -9.038 -19.128 9.058 1.00 86.56 277 PHE A CA 1
ATOM 2277 C C . PHE A 1 277 ? -8.442 -20.234 8.177 1.00 86.56 277 PHE A C 1
ATOM 2279 O O . PHE A 1 277 ? -7.345 -20.072 7.646 1.00 86.56 277 PHE A O 1
ATOM 2286 N N . SER A 1 278 ? -9.177 -21.335 7.978 1.00 88.19 278 SER A N 1
ATOM 2287 C CA . SER A 1 278 ? -8.700 -22.476 7.184 1.00 88.19 278 SER A CA 1
ATOM 2288 C C . SER A 1 278 ? -8.384 -22.084 5.737 1.00 88.19 278 SER A C 1
ATOM 2290 O O . SER A 1 278 ? -7.357 -22.493 5.200 1.00 88.19 278 SER A O 1
ATOM 2292 N N . GLU A 1 279 ? -9.228 -21.259 5.114 1.00 88.31 279 GLU A N 1
ATOM 2293 C CA . GLU A 1 279 ? -9.033 -20.787 3.737 1.00 88.31 279 GLU A CA 1
ATOM 2294 C C . GLU A 1 279 ? -7.825 -19.856 3.625 1.00 88.31 279 GLU A C 1
ATOM 2296 O O . GLU A 1 279 ? -6.999 -19.996 2.717 1.00 88.31 279 GLU A O 1
ATOM 2301 N N . LEU A 1 280 ? -7.689 -18.933 4.581 1.00 86.81 280 LEU A N 1
ATOM 2302 C CA . LEU A 1 280 ? -6.554 -18.020 4.642 1.00 86.81 280 LEU A CA 1
ATOM 2303 C C . LEU A 1 280 ? -5.240 -18.788 4.832 1.00 86.81 280 LEU A C 1
ATOM 2305 O O . LEU A 1 280 ? -4.275 -18.553 4.106 1.00 86.81 280 LEU A O 1
ATOM 2309 N N . TRP A 1 281 ? -5.220 -19.734 5.771 1.00 89.94 281 TRP A N 1
ATOM 2310 C CA . TRP A 1 281 ? -4.049 -20.552 6.065 1.00 89.94 281 TRP A CA 1
ATOM 2311 C C . TRP A 1 281 ? -3.632 -21.417 4.873 1.00 89.94 281 TRP A C 1
ATOM 2313 O O . TRP A 1 281 ? -2.460 -21.411 4.502 1.00 89.94 281 TRP A O 1
ATOM 2323 N N . LYS A 1 282 ? -4.586 -22.087 4.212 1.00 88.88 282 LYS A N 1
ATOM 2324 C CA . LYS A 1 282 ? -4.321 -22.836 2.972 1.00 88.88 282 LYS A CA 1
ATOM 2325 C C . LYS A 1 282 ? -3.725 -21.935 1.895 1.00 88.88 282 LYS A C 1
ATOM 2327 O O . LYS A 1 282 ? -2.708 -22.284 1.313 1.00 88.88 282 LYS A O 1
ATOM 2332 N N . THR A 1 283 ? -4.284 -20.739 1.702 1.00 89.56 283 THR A N 1
ATOM 2333 C CA . THR A 1 283 ? -3.762 -19.782 0.713 1.00 89.56 283 THR A CA 1
ATOM 2334 C C . THR A 1 283 ? -2.323 -19.361 1.025 1.00 89.56 283 THR A C 1
ATOM 2336 O O . THR A 1 283 ? -1.504 -19.250 0.115 1.00 89.56 283 THR A O 1
ATOM 2339 N N . ILE A 1 284 ? -1.994 -19.135 2.301 1.00 88.50 284 ILE A N 1
ATOM 2340 C CA . ILE A 1 284 ? -0.626 -18.815 2.735 1.00 88.50 284 ILE A CA 1
ATOM 2341 C C . ILE A 1 284 ? 0.322 -19.982 2.438 1.00 88.50 284 ILE A C 1
ATOM 2343 O O . ILE A 1 284 ? 1.385 -19.762 1.857 1.00 88.50 284 ILE A O 1
ATOM 2347 N N . LEU A 1 285 ? -0.064 -21.213 2.787 1.00 89.62 285 LEU A N 1
ATOM 2348 C CA . LEU A 1 285 ? 0.734 -22.411 2.520 1.00 89.62 285 LEU A CA 1
ATOM 2349 C C . LEU A 1 285 ? 0.944 -22.649 1.020 1.00 89.62 285 LEU A C 1
ATOM 2351 O O . LEU A 1 285 ? 2.070 -22.916 0.604 1.00 89.62 285 LEU A O 1
ATOM 2355 N N . ASP A 1 286 ? -0.097 -22.478 0.204 1.00 90.12 286 ASP A N 1
ATOM 2356 C CA . ASP A 1 286 ? -0.014 -22.604 -1.254 1.00 90.12 286 ASP A CA 1
ATOM 2357 C C . ASP A 1 286 ? 0.971 -21.592 -1.848 1.00 90.12 286 ASP A C 1
ATOM 2359 O O . ASP A 1 286 ? 1.757 -21.914 -2.741 1.00 90.12 286 ASP A O 1
ATOM 2363 N N . ILE A 1 287 ? 0.950 -20.352 -1.349 1.00 87.12 287 ILE A N 1
ATOM 2364 C CA . ILE A 1 287 ? 1.892 -19.313 -1.764 1.00 87.12 287 ILE A CA 1
ATOM 2365 C C . ILE A 1 287 ? 3.315 -19.688 -1.333 1.00 87.12 287 ILE A C 1
ATOM 2367 O O . ILE A 1 287 ? 4.206 -19.681 -2.179 1.00 87.12 287 ILE A O 1
ATOM 2371 N N . ILE A 1 288 ? 3.542 -20.077 -0.073 1.00 86.94 288 ILE A N 1
ATOM 2372 C CA . ILE A 1 288 ? 4.865 -20.515 0.414 1.00 86.94 288 ILE A CA 1
ATOM 2373 C C . ILE A 1 288 ? 5.410 -21.667 -0.443 1.00 86.94 288 ILE A C 1
ATOM 2375 O O . ILE A 1 288 ? 6.566 -21.624 -0.868 1.00 86.94 288 ILE A O 1
ATOM 2379 N N . GLY A 1 289 ? 4.576 -22.664 -0.752 1.00 86.31 289 GLY A N 1
ATOM 2380 C CA . GLY A 1 289 ? 4.949 -23.795 -1.602 1.00 86.31 289 GLY A CA 1
ATOM 2381 C C . GLY A 1 289 ? 5.379 -23.367 -3.009 1.00 86.31 289 GLY A C 1
ATOM 2382 O O . GLY A 1 289 ? 6.388 -23.856 -3.527 1.00 86.31 289 GLY A O 1
ATOM 2383 N N . LYS A 1 290 ? 4.678 -22.395 -3.611 1.00 86.50 290 LYS A N 1
ATOM 2384 C CA . LYS A 1 290 ? 5.048 -21.820 -4.918 1.00 86.50 290 LYS A CA 1
ATOM 2385 C C . LYS A 1 290 ? 6.382 -21.072 -4.873 1.00 86.50 290 LYS A C 1
ATOM 2387 O O . LYS A 1 290 ? 7.198 -21.267 -5.768 1.00 86.50 290 LYS A O 1
ATOM 2392 N N . TYR A 1 291 ? 6.631 -20.284 -3.825 1.00 81.12 291 TYR A N 1
ATOM 2393 C CA . TYR A 1 291 ? 7.913 -19.588 -3.627 1.00 81.12 291 TYR A CA 1
ATOM 2394 C C . TYR A 1 291 ? 9.091 -20.558 -3.467 1.00 81.12 291 TYR A C 1
ATOM 2396 O O . TYR A 1 291 ? 10.173 -20.319 -4.000 1.00 81.12 291 TYR A O 1
ATOM 2404 N N . HIS A 1 292 ? 8.899 -21.654 -2.729 1.00 78.00 292 HIS A N 1
ATOM 2405 C CA . HIS A 1 292 ? 9.943 -22.665 -2.564 1.00 78.00 292 HIS A CA 1
ATOM 2406 C C . HIS A 1 292 ? 10.249 -23.373 -3.890 1.00 78.00 292 HIS A C 1
ATOM 2408 O O . HIS A 1 292 ? 11.412 -23.549 -4.252 1.00 78.00 292 HIS A O 1
ATOM 2414 N N . SER A 1 293 ? 9.201 -23.732 -4.636 1.00 76.19 293 SER A N 1
ATOM 2415 C CA . SER A 1 293 ? 9.337 -24.406 -5.929 1.00 76.19 293 SER A CA 1
ATOM 2416 C C . SER A 1 293 ? 10.085 -23.535 -6.945 1.00 76.19 293 SER A C 1
ATOM 2418 O O . SER A 1 293 ? 11.008 -24.034 -7.583 1.00 76.19 293 SER A O 1
ATOM 2420 N N . SER A 1 294 ? 9.781 -22.230 -7.025 1.00 69.19 294 SER A N 1
ATOM 2421 C CA . SER A 1 294 ? 10.497 -21.312 -7.928 1.00 69.19 294 SER A CA 1
ATOM 2422 C C . SER A 1 294 ? 11.981 -21.177 -7.574 1.00 69.19 294 SER A C 1
ATOM 2424 O O . SER A 1 294 ? 12.835 -21.210 -8.448 1.00 69.19 294 SER A O 1
ATOM 2426 N N . LYS A 1 295 ? 12.313 -21.105 -6.279 1.00 63.03 295 LYS A N 1
ATOM 2427 C CA . LYS A 1 295 ? 13.711 -21.001 -5.843 1.00 63.03 295 LYS A CA 1
ATOM 2428 C C . LYS A 1 295 ? 14.511 -22.269 -6.157 1.00 63.03 295 LYS A C 1
ATOM 2430 O O . LYS A 1 295 ? 15.685 -22.192 -6.496 1.00 63.03 295 LYS A O 1
ATOM 2435 N N . SER A 1 296 ? 13.881 -23.441 -6.044 1.00 56.50 296 SER A N 1
ATOM 2436 C CA . SER A 1 296 ? 14.531 -24.712 -6.382 1.00 56.50 296 SER A CA 1
ATOM 2437 C C . SER A 1 296 ? 14.827 -24.851 -7.877 1.00 56.50 296 SER A C 1
ATOM 2439 O O . SER A 1 296 ? 15.870 -25.391 -8.233 1.00 56.50 296 SER A O 1
ATOM 2441 N N . THR A 1 297 ? 13.961 -24.324 -8.750 1.00 56.81 297 THR A N 1
ATOM 2442 C CA . THR A 1 297 ? 14.216 -24.291 -10.196 1.00 56.81 297 THR A CA 1
ATOM 2443 C C . THR A 1 297 ? 15.340 -23.328 -10.567 1.00 56.81 297 THR A C 1
ATOM 2445 O O . THR A 1 297 ? 16.151 -23.679 -11.418 1.00 56.81 297 THR A O 1
ATOM 2448 N N . ASP A 1 298 ? 15.447 -22.180 -9.893 1.00 55.94 298 ASP A N 1
ATOM 2449 C CA . ASP A 1 298 ? 16.493 -21.185 -10.173 1.00 55.94 298 ASP A CA 1
ATOM 2450 C C . ASP A 1 298 ? 17.889 -21.710 -9.788 1.00 55.94 298 ASP A C 1
ATOM 2452 O O . ASP A 1 298 ? 18.817 -21.641 -10.588 1.00 55.94 298 ASP A O 1
ATOM 2456 N N . VAL A 1 299 ? 18.029 -22.350 -8.618 1.00 54.44 299 VAL A N 1
ATOM 2457 C CA . VAL A 1 299 ? 19.302 -22.973 -8.190 1.00 54.44 299 VAL A CA 1
ATOM 2458 C C . VAL A 1 299 ? 19.737 -24.097 -9.139 1.00 54.44 299 VAL A C 1
ATOM 2460 O O . VAL A 1 299 ? 20.927 -24.272 -9.386 1.00 54.44 299 VAL A O 1
ATOM 2463 N N . LEU A 1 300 ? 18.784 -24.863 -9.682 1.00 45.78 300 LEU A N 1
ATOM 2464 C CA . LEU A 1 300 ? 19.079 -25.899 -10.675 1.00 45.78 300 LEU A CA 1
ATOM 2465 C C . LEU A 1 300 ? 19.483 -25.304 -12.032 1.00 45.78 300 LEU A C 1
ATOM 2467 O O . LEU A 1 300 ? 20.329 -25.885 -12.700 1.00 45.78 300 LEU A O 1
ATOM 2471 N N . GLN A 1 301 ? 18.908 -24.167 -12.434 1.00 46.62 301 GLN A N 1
ATOM 2472 C CA . GLN A 1 301 ? 19.299 -23.461 -13.658 1.00 46.62 301 GLN A CA 1
ATOM 2473 C C . GLN A 1 301 ? 20.661 -22.771 -13.540 1.00 46.62 301 GLN A C 1
ATOM 2475 O O . GLN A 1 301 ? 21.395 -22.747 -14.516 1.00 46.62 301 GLN A O 1
ATOM 2480 N N . GLU A 1 302 ? 21.023 -22.239 -12.370 1.00 49.34 302 GLU A N 1
ATOM 2481 C CA . GLU A 1 302 ? 22.352 -21.651 -12.131 1.00 49.34 302 GLU A CA 1
ATOM 2482 C C . GLU A 1 302 ? 23.479 -22.701 -12.087 1.00 49.34 302 GLU A C 1
ATOM 2484 O O . GLU A 1 302 ? 24.647 -22.358 -12.264 1.00 49.34 302 GLU A O 1
ATOM 2489 N N . ALA A 1 303 ? 23.147 -23.971 -11.832 1.00 47.59 303 ALA A N 1
ATOM 2490 C CA . ALA A 1 303 ? 24.106 -25.072 -11.722 1.00 47.59 303 ALA A CA 1
ATOM 2491 C C . ALA A 1 303 ? 24.352 -25.844 -13.037 1.00 47.59 303 ALA A C 1
ATOM 2493 O O . ALA A 1 303 ? 25.201 -26.740 -13.049 1.00 47.59 303 ALA A O 1
ATOM 2494 N N . LEU A 1 304 ? 23.609 -25.535 -14.107 1.00 41.59 304 LEU A N 1
ATOM 2495 C CA . LEU A 1 304 ? 23.704 -26.154 -15.439 1.00 41.59 304 LEU A CA 1
ATOM 2496 C C . LEU A 1 304 ? 24.363 -25.202 -16.443 1.00 41.59 304 LEU A C 1
ATOM 2498 O O . LEU A 1 304 ? 25.150 -25.710 -17.273 1.00 41.59 304 LEU A O 1
#

Mean predicted aligned error: 11.71 Å

Organism: Henneguya salminicola (NCBI:txid69463)

Nearest PDB structures (foldseek):
  6wxu-assembly1_C  TM=1.838E-01  e=9.543E-01  Mus musculus
  6a38-assembly1_C  TM=2.231E-01  e=2.789E+00  Saccharomyces cerevisiae S288C
  8yw5-assembly1_R  TM=1.469E-01  e=9.143E-01  Homo sapiens
  7ypz-assembly1_C  TM=2.192E-01  e=3.930E+00  Saccharomyces cerevisiae
  7cnd-assembly1_C  TM=2.382E-01  e=6.576E+00  Saccharomyces cerevisiae

Foldseek 3Di:
DPDDDPPPPPPLVVVVVVVVVVLVVLLVVVCVVVVPDDDPLPPQDPDDDQDAVVVLVVVLVVLCCQQPVDLVSDAPVCLLVSLVSLLNSLSVLQVLLVVVLVVVVPVVPDDDDDDDDDPVVPRGRDDPVSSVVSLLSSLVSLLSSLVSLLVRQVVVCVVSVVPVDDLQNSLVSSLSRRNVSSLSSLLVQCLRPDLVSVVSSLVSNLVSCPDPSNVPHDPVSVVVCLVNHLLSSLVCLLVRDDPPDNPSSLVSNVSSLVSSVVSCVVCVVVLVPDPCSVVSVVSNVVSVVSSVVVVVVVVVVVVD

Solvent-accessible surface area (backbone atoms only — not comparable to full-atom values): 17771 Å² total; per-residue (Å²): 144,88,83,89,88,82,77,78,75,62,61,61,58,57,51,53,51,50,52,51,44,47,53,51,46,51,42,49,54,48,47,64,71,48,67,70,95,66,86,58,89,73,73,66,77,90,74,73,73,91,71,55,48,62,60,49,54,52,51,52,52,51,48,48,50,38,68,73,72,40,80,82,65,51,38,74,85,50,47,54,61,50,51,52,50,51,44,53,50,51,53,52,51,50,52,50,57,52,52,55,53,56,54,57,67,53,58,79,76,56,82,91,72,95,69,92,74,67,87,85,67,77,76,51,73,78,51,74,66,56,51,48,54,53,49,54,51,48,53,52,50,44,50,50,49,52,64,48,45,56,58,36,48,52,51,50,41,56,73,70,68,47,81,77,65,47,73,43,56,52,32,47,50,44,35,70,66,42,45,50,57,43,50,50,52,46,52,59,35,59,64,44,87,48,64,68,54,20,52,53,34,49,52,48,54,59,49,57,70,63,34,70,68,59,69,58,37,43,66,72,56,55,53,45,44,40,70,65,39,53,51,48,44,54,52,46,58,69,74,51,71,60,94,81,51,67,71,67,48,48,54,52,48,53,51,50,51,51,51,53,51,49,56,46,62,73,42,36,82,63,48,65,74,41,91,60,32,67,61,53,51,50,52,52,51,55,50,51,51,52,55,52,54,55,52,56,52,50,59,54,59,77,72,109

Radius of gyration: 23.05 Å; Cα contacts (8 Å, |Δi|>4): 207; chains: 1; bounding box: 70×53×73 Å